Protein AF-A0A2N5V2E6-F1 (afdb_monomer)

Secondary structure (DSSP, 8-state):
-EEE--TTPPTT--TTTHHHHHHHHHHS-S---EE-----SS--SSHHHHHHHHHHHHHHHHHHH-TT--EEEEEETHHHHHHHHHHH-TTSPTT-EEEEEEES-TT-BTT-TTB-SS--S-B-TTGGG-----GGGGGGEEEE--TTBHHHHSSSBHHHHT---THHHHHHHHHHHHHHHHHHHHT-------------------------------------------------------------------------------

Mean predicted aligned error: 15.0 Å

Nearest PDB structures (foldseek):
  4k6g-assembly1_A  TM=6.356E-01  e=5.520E-03  Moesziomyces antarcticus
  6j1p-assembly1_A  TM=6.324E-01  e=3.368E-02  Moesziomyces antarcticus
  6isr-assembly1_A  TM=5.731E-01  e=2.624E-02  Moesziomyces antarcticus
  7v6d-assembly2_B  TM=4.860E-01  e=1.242E-02  Lasiodiplodia theobromae
  4k6k-assembly1_A  TM=4.185E-01  e=2.317E-02  Moesziomyces antarcticus

InterPro domains:
  IPR000675 Cutinase/acetylxylan esterase [PF01083] (1-180)
  IPR000675 Cutinase/acetylxylan esterase [SM01110] (1-180)
  IPR029058 Alpha/Beta hydrolase fold [G3DSA:3.40.50.1820] (1-184)
  IPR029058 Alpha/Beta hydrolase fold [SSF53474] (2-180)

Sequence (266 aa):
MVGARGTTEMQGTSMAYTPMAKKVLAAVPGGEIYDIKYSSSAEYVMTPKQGASSGLQYIKGQIAKCPKTVFVLMGYSKGAMVQTQILASKDLPPNKVVAAVLFGNPYYQGGLPQNKCAAKTGKGIAAAMMVRIPPQYVSIVFDCCLPMDMICQTMGQMMTHLTYGGKSASDAQAFVVSKLKAAISGGGGSSSGGPGGNKASVGTGDQSSAKTPGGLGGGGMGGMPGGGMGGKPSGGLGSMLGGMGGMPGGGMGSKLGGMGSKFGGM

Structure (mmCIF, N/CA/C/O backbone):
data_AF-A0A2N5V2E6-F1
#
_entry.id   AF-A0A2N5V2E6-F1
#
loop_
_atom_site.group_PDB
_atom_site.id
_atom_site.type_symbol
_atom_site.label_atom_id
_atom_site.label_alt_id
_atom_site.label_comp_id
_atom_site.label_asym_id
_atom_site.label_entity_id
_atom_site.label_seq_id
_atom_site.pdbx_PDB_ins_code
_atom_site.Cartn_x
_atom_site.Cartn_y
_atom_site.Cartn_z
_atom_site.occupancy
_atom_site.B_iso_or_equiv
_atom_site.auth_seq_id
_atom_site.auth_comp_id
_atom_site.auth_asym_id
_atom_site.auth_atom_id
_atom_site.pdbx_PDB_model_num
ATOM 1 N N . MET A 1 1 ? -4.016 6.464 8.027 1.00 98.25 1 MET A N 1
ATOM 2 C CA . MET A 1 1 ? -3.458 5.745 6.862 1.00 98.25 1 MET A CA 1
ATOM 3 C C . MET A 1 1 ? -1.950 5.711 7.005 1.00 98.25 1 MET A C 1
ATOM 5 O O . MET A 1 1 ? -1.365 6.742 7.304 1.00 98.25 1 MET A O 1
ATOM 9 N N . VAL A 1 2 ? -1.342 4.540 6.852 1.00 98.81 2 VAL A N 1
ATOM 10 C CA . VAL A 1 2 ? 0.078 4.291 7.117 1.00 98.81 2 VAL A CA 1
ATOM 11 C C . VAL A 1 2 ? 0.808 4.165 5.783 1.00 98.81 2 VAL A C 1
ATOM 13 O O . VAL A 1 2 ? 0.577 3.210 5.045 1.00 98.81 2 VAL A O 1
ATOM 16 N N . GLY A 1 3 ? 1.648 5.143 5.464 1.00 98.69 3 GLY A N 1
ATOM 17 C CA . GLY A 1 3 ? 2.441 5.226 4.243 1.00 98.69 3 GLY A CA 1
ATOM 18 C C . GLY A 1 3 ? 3.844 4.639 4.404 1.00 98.69 3 GLY A C 1
ATOM 19 O O . GLY A 1 3 ? 4.457 4.737 5.466 1.00 98.69 3 GLY A O 1
ATOM 20 N N . ALA A 1 4 ? 4.363 4.036 3.339 1.00 98.81 4 ALA A N 1
ATOM 21 C CA . ALA A 1 4 ? 5.763 3.660 3.198 1.00 98.81 4 ALA A CA 1
ATOM 22 C C . ALA A 1 4 ? 6.258 4.107 1.819 1.00 98.81 4 ALA A C 1
ATOM 24 O O . ALA A 1 4 ? 5.811 3.594 0.790 1.00 98.81 4 ALA A O 1
ATOM 25 N N . ARG A 1 5 ? 7.176 5.074 1.814 1.00 98.69 5 ARG A N 1
ATOM 26 C CA . ARG A 1 5 ? 7.735 5.696 0.604 1.00 98.69 5 ARG A CA 1
ATOM 27 C C . ARG A 1 5 ? 8.695 4.776 -0.151 1.00 98.69 5 ARG A C 1
ATOM 29 O O . ARG A 1 5 ? 9.189 3.809 0.426 1.00 98.69 5 ARG A O 1
ATOM 36 N N . GLY A 1 6 ? 8.989 5.090 -1.405 1.00 98.44 6 GLY A N 1
ATOM 37 C CA . GLY A 1 6 ? 9.958 4.389 -2.242 1.00 98.44 6 GLY A CA 1
ATOM 38 C C . GLY A 1 6 ? 11.418 4.718 -1.919 1.00 98.44 6 GLY A C 1
ATOM 39 O O . GLY A 1 6 ? 11.740 5.494 -1.015 1.00 98.44 6 GLY A O 1
ATOM 40 N N . THR A 1 7 ? 12.328 4.100 -2.672 1.00 98.31 7 THR A N 1
ATOM 41 C CA . THR A 1 7 ? 13.766 4.383 -2.591 1.00 98.31 7 THR A CA 1
ATOM 42 C C . THR A 1 7 ? 14.032 5.853 -2.924 1.00 98.31 7 THR A C 1
ATOM 44 O O . THR A 1 7 ? 13.407 6.407 -3.822 1.00 98.31 7 THR A O 1
ATOM 47 N N . THR A 1 8 ? 14.953 6.492 -2.205 1.00 97.25 8 THR A N 1
ATOM 48 C CA . THR A 1 8 ? 15.369 7.905 -2.341 1.00 97.25 8 THR A CA 1
ATOM 49 C C . THR A 1 8 ? 14.308 8.973 -2.057 1.00 97.25 8 THR A C 1
ATOM 51 O O . THR A 1 8 ? 14.652 10.147 -1.964 1.00 97.25 8 THR A O 1
ATOM 54 N N . GLU A 1 9 ? 13.045 8.605 -1.823 1.00 97.94 9 GLU A N 1
ATOM 55 C CA . GLU A 1 9 ? 12.026 9.584 -1.441 1.00 97.94 9 GLU A CA 1
ATOM 56 C C . GLU A 1 9 ? 12.328 10.203 -0.064 1.00 97.94 9 GLU A C 1
ATOM 58 O O . GLU A 1 9 ? 12.871 9.544 0.839 1.00 97.94 9 GLU A O 1
ATOM 63 N N . MET A 1 10 ? 11.944 11.472 0.100 1.00 97.00 10 MET A N 1
ATOM 64 C CA . MET A 1 10 ? 12.048 12.206 1.363 1.00 97.00 10 MET A CA 1
ATOM 65 C C . MET A 1 10 ? 11.079 11.651 2.412 1.00 97.00 10 MET A C 1
ATOM 67 O O . MET A 1 10 ? 9.972 11.220 2.096 1.00 97.00 10 MET A O 1
ATOM 71 N N . GLN A 1 11 ? 11.474 11.681 3.686 1.00 97.94 11 GLN A N 1
ATOM 72 C CA . GLN A 1 11 ? 10.588 11.287 4.783 1.00 97.94 11 GLN A CA 1
ATOM 73 C C . GLN A 1 11 ? 9.332 12.177 4.827 1.00 97.94 11 GLN A C 1
ATOM 75 O O . GLN A 1 11 ? 9.433 13.394 4.720 1.00 97.94 11 GLN A O 1
ATOM 80 N N . GLY A 1 12 ? 8.162 11.567 5.056 1.00 95.62 12 GLY A N 1
ATOM 81 C CA . GLY A 1 12 ? 6.894 12.287 5.253 1.00 95.62 12 GLY A CA 1
ATOM 82 C C . GLY A 1 12 ? 6.051 12.496 3.993 1.00 95.62 12 GLY A C 1
ATOM 83 O O . GLY A 1 12 ? 5.032 13.179 4.053 1.00 95.62 12 GLY A O 1
ATOM 84 N N . THR A 1 13 ? 6.472 11.960 2.845 1.00 96.00 13 THR A N 1
ATOM 85 C CA . THR A 1 13 ? 5.660 11.986 1.628 1.00 96.00 13 THR A CA 1
ATOM 86 C C . THR A 1 13 ? 6.066 10.881 0.653 1.00 96.00 13 THR A C 1
ATOM 88 O O . THR A 1 13 ? 7.175 10.353 0.719 1.00 96.00 13 THR A O 1
ATOM 91 N N . SER A 1 14 ? 5.173 10.566 -0.283 1.00 97.38 14 SER A N 1
ATOM 92 C CA . SER A 1 14 ? 5.476 9.811 -1.488 1.00 97.38 14 SER A CA 1
ATOM 93 C C . SER A 1 14 ? 4.711 10.375 -2.676 1.00 97.38 14 SER A C 1
ATOM 95 O O . SER A 1 14 ? 3.514 10.676 -2.582 1.00 97.38 14 SER A O 1
ATOM 97 N N . MET A 1 15 ? 5.382 10.461 -3.820 1.00 95.88 15 MET A N 1
ATOM 98 C CA . MET A 1 15 ? 4.786 10.899 -5.082 1.00 95.88 15 MET A CA 1
ATOM 99 C C . MET A 1 15 ? 3.600 10.022 -5.508 1.00 95.88 15 MET A C 1
ATOM 101 O O . MET A 1 15 ? 2.649 10.520 -6.108 1.00 95.88 15 MET A O 1
ATOM 105 N N . ALA A 1 16 ? 3.628 8.731 -5.169 1.00 96.50 16 ALA A N 1
ATOM 106 C CA . ALA A 1 16 ? 2.653 7.761 -5.653 1.00 96.50 16 ALA A CA 1
ATOM 107 C C . ALA A 1 16 ? 1.335 7.775 -4.864 1.00 96.50 16 ALA A C 1
ATOM 109 O O . ALA A 1 16 ? 0.267 7.619 -5.454 1.00 96.50 16 ALA A O 1
ATOM 110 N N . TYR A 1 17 ? 1.384 7.958 -3.538 1.00 97.38 17 TYR A N 1
ATOM 111 C CA . TYR A 1 17 ? 0.188 7.841 -2.696 1.00 97.38 17 TYR A CA 1
ATOM 112 C C . TYR A 1 17 ? -0.199 9.106 -1.933 1.00 97.38 17 TYR A C 1
ATOM 114 O O . TYR A 1 17 ? -1.377 9.229 -1.612 1.00 97.38 17 TYR A O 1
ATOM 122 N N . THR A 1 18 ? 0.696 10.060 -1.643 1.00 97.69 18 THR A N 1
ATOM 123 C CA . THR A 1 18 ? 0.329 11.228 -0.813 1.00 97.69 18 THR A CA 1
ATOM 124 C C . THR A 1 18 ? -0.824 12.045 -1.414 1.00 97.69 18 THR A C 1
ATOM 126 O O . THR A 1 18 ? -1.766 12.360 -0.680 1.00 97.69 18 THR A O 1
ATOM 129 N N . PRO A 1 19 ? -0.840 12.364 -2.726 1.00 97.81 19 PRO A N 1
ATOM 130 C CA . PRO A 1 19 ? -1.973 13.070 -3.326 1.00 97.81 19 PRO A CA 1
ATOM 131 C C . PRO A 1 19 ? -3.286 12.279 -3.240 1.00 97.81 19 PRO A C 1
ATOM 133 O O . PRO A 1 19 ? -4.333 12.853 -2.944 1.00 97.81 19 PRO A O 1
ATOM 136 N N . MET A 1 20 ? -3.231 10.961 -3.455 1.00 97.81 20 MET A N 1
ATOM 137 C CA . MET A 1 20 ? -4.388 10.066 -3.338 1.00 97.81 20 MET A CA 1
ATOM 138 C C . MET A 1 20 ? -4.907 10.018 -1.896 1.00 97.81 20 MET A C 1
ATOM 140 O O . MET A 1 20 ? -6.099 10.199 -1.662 1.00 97.81 20 MET A O 1
ATOM 144 N N . ALA A 1 21 ? -4.009 9.875 -0.923 1.00 98.19 21 ALA A N 1
ATOM 145 C CA . ALA A 1 21 ? -4.324 9.842 0.497 1.00 98.19 21 ALA A CA 1
ATOM 146 C C . ALA A 1 21 ? -5.040 11.126 0.948 1.00 98.19 21 ALA A C 1
ATOM 148 O O . ALA A 1 21 ? -6.062 11.065 1.627 1.00 98.19 21 ALA A O 1
ATOM 149 N N . LYS A 1 22 ? -4.581 12.303 0.507 1.00 98.06 22 LYS A N 1
ATOM 150 C CA . LYS A 1 22 ? -5.271 13.571 0.803 1.00 98.06 22 LYS A CA 1
ATOM 151 C C . LYS A 1 22 ? -6.713 13.584 0.281 1.00 98.06 22 LYS A C 1
ATOM 153 O O . LYS A 1 22 ? -7.610 14.025 0.992 1.00 98.06 22 LYS A O 1
ATOM 158 N N . LYS A 1 23 ? -6.958 13.045 -0.919 1.00 98.25 23 LYS A N 1
ATOM 159 C CA . LYS A 1 23 ? -8.318 12.908 -1.470 1.00 98.25 23 LYS A CA 1
ATOM 160 C C . LYS A 1 23 ? -9.167 11.904 -0.686 1.00 98.25 23 LYS A C 1
ATOM 162 O O . LYS A 1 23 ? -10.353 12.148 -0.486 1.00 98.25 23 LYS A O 1
ATOM 167 N N . VAL A 1 24 ? -8.575 10.810 -0.201 1.00 98.50 24 VAL A N 1
ATOM 168 C CA . VAL A 1 24 ? -9.264 9.867 0.696 1.00 98.50 24 VAL A CA 1
ATOM 169 C C . VAL A 1 24 ? -9.685 10.559 1.992 1.00 98.50 24 VAL A C 1
ATOM 171 O O . VAL A 1 24 ? -10.839 10.413 2.378 1.00 98.50 24 VAL A O 1
ATOM 174 N N . LEU A 1 25 ? -8.807 11.345 2.629 1.00 97.88 25 LEU A N 1
ATOM 175 C CA . LEU A 1 25 ? -9.149 12.088 3.853 1.00 97.88 25 LEU A CA 1
ATOM 176 C C . LEU A 1 25 ? -10.249 13.129 3.632 1.00 97.88 25 LEU A C 1
ATOM 178 O O . LEU A 1 25 ? -11.076 13.333 4.513 1.00 97.88 25 LEU A O 1
ATOM 182 N N . ALA A 1 26 ? -10.282 13.764 2.459 1.00 98.00 26 ALA A N 1
ATOM 183 C CA . ALA A 1 26 ? -11.370 14.671 2.104 1.00 98.00 26 ALA A CA 1
ATOM 184 C C . ALA A 1 26 ? -12.712 13.930 1.938 1.00 98.00 26 ALA A C 1
ATOM 186 O O . ALA A 1 26 ? -13.757 14.457 2.306 1.00 98.00 26 ALA A O 1
ATOM 187 N N . ALA A 1 27 ? -12.694 12.704 1.404 1.00 97.94 27 ALA A N 1
ATOM 188 C CA . ALA A 1 27 ? -13.895 11.894 1.184 1.00 97.94 27 ALA A CA 1
ATOM 189 C C . ALA A 1 27 ? -14.366 11.116 2.429 1.00 97.94 27 ALA A C 1
ATOM 191 O O . ALA A 1 27 ? -15.544 10.765 2.526 1.00 97.94 27 ALA A O 1
ATOM 192 N N . VAL A 1 28 ? -13.449 10.796 3.345 1.00 97.44 28 VAL A N 1
ATOM 193 C CA . VAL A 1 28 ? -13.694 10.088 4.607 1.00 97.44 28 VAL A CA 1
ATOM 194 C C . VAL A 1 28 ? -12.917 10.814 5.718 1.00 97.44 28 VAL A C 1
ATOM 196 O O . VAL A 1 28 ? -11.751 10.487 5.964 1.00 97.44 28 VAL A O 1
ATOM 199 N N . PRO A 1 29 ? -13.529 11.823 6.365 1.00 95.31 29 PRO A N 1
ATOM 200 C CA . PRO A 1 29 ? -12.867 12.617 7.396 1.00 95.31 29 PRO A CA 1
ATOM 201 C C . PRO A 1 29 ? -12.651 11.824 8.696 1.00 95.31 29 PRO A C 1
ATOM 203 O O . PRO A 1 29 ? -13.277 10.790 8.925 1.00 95.31 29 PRO A O 1
ATOM 206 N N . GLY A 1 30 ? -11.769 12.330 9.566 1.00 93.06 30 GLY A N 1
ATOM 207 C CA . GLY A 1 30 ? -11.473 11.735 10.881 1.00 93.06 30 GLY A CA 1
ATOM 208 C C . GLY A 1 30 ? -10.234 10.834 10.927 1.00 93.06 30 GLY A C 1
ATOM 209 O O . GLY A 1 30 ? -9.989 10.180 11.937 1.00 93.06 30 GLY A O 1
ATOM 210 N N . GLY A 1 31 ? -9.448 10.793 9.848 1.00 95.00 31 GLY A N 1
ATOM 211 C CA . GLY A 1 31 ? -8.169 10.087 9.793 1.00 95.00 31 GLY A CA 1
ATOM 212 C C . GLY A 1 31 ? -6.968 11.021 9.645 1.00 95.00 31 GLY A C 1
ATOM 213 O O . GLY A 1 31 ? -7.100 12.199 9.328 1.00 95.00 31 GLY A O 1
ATOM 214 N N . GLU A 1 32 ? -5.777 10.450 9.800 1.00 96.88 32 GLU A N 1
ATOM 215 C CA . GLU A 1 32 ? -4.491 11.111 9.553 1.00 96.88 32 GLU A CA 1
ATOM 216 C C . GLU A 1 32 ? -3.622 10.297 8.582 1.00 96.88 32 GLU A C 1
ATOM 218 O O . GLU A 1 32 ? -3.895 9.118 8.320 1.00 96.88 32 GLU A O 1
ATOM 223 N N . ILE A 1 33 ? -2.565 10.909 8.043 1.00 98.12 33 ILE A N 1
ATOM 224 C CA . ILE A 1 33 ? -1.504 10.209 7.306 1.00 98.12 33 ILE A CA 1
ATOM 225 C C . ILE A 1 33 ? -0.289 10.107 8.222 1.00 98.12 33 ILE A C 1
ATOM 227 O O . ILE A 1 33 ? 0.190 11.114 8.733 1.00 98.12 33 ILE A O 1
ATOM 231 N N . TYR A 1 34 ? 0.225 8.894 8.384 1.00 98.50 34 TYR A N 1
ATOM 232 C CA . TYR A 1 34 ? 1.491 8.631 9.052 1.00 98.50 34 TYR A CA 1
ATOM 233 C C . TYR A 1 34 ? 2.432 7.931 8.081 1.00 98.50 34 TYR A C 1
ATOM 235 O O . TYR A 1 34 ? 2.121 6.841 7.606 1.00 98.50 34 TYR A O 1
ATOM 243 N N . ASP A 1 35 ? 3.588 8.525 7.807 1.00 98.50 35 ASP A N 1
ATOM 244 C CA . ASP A 1 35 ? 4.635 7.883 7.017 1.00 98.50 35 ASP A CA 1
ATOM 245 C C . ASP A 1 35 ? 5.641 7.179 7.922 1.00 98.50 35 ASP A C 1
ATOM 247 O O . ASP A 1 35 ? 6.296 7.804 8.763 1.00 98.50 35 ASP A O 1
ATOM 251 N N . ILE A 1 36 ? 5.798 5.873 7.703 1.00 98.69 36 ILE A N 1
ATOM 252 C CA . ILE A 1 36 ? 6.745 5.024 8.421 1.00 98.69 36 ILE A CA 1
ATOM 253 C C . ILE A 1 36 ? 8.147 5.627 8.326 1.00 98.69 36 ILE A C 1
ATOM 255 O O . ILE A 1 36 ? 8.628 6.005 7.249 1.00 98.69 36 ILE A O 1
ATOM 259 N N . LYS A 1 37 ? 8.816 5.700 9.478 1.00 98.25 37 LYS A N 1
ATOM 260 C CA . LYS A 1 37 ? 10.204 6.145 9.579 1.00 98.25 37 LYS A CA 1
ATOM 261 C C . LYS A 1 37 ? 11.128 4.957 9.351 1.00 98.25 37 LYS A C 1
ATOM 263 O O . LYS A 1 37 ? 11.227 4.066 10.185 1.00 98.25 37 LYS A O 1
ATOM 268 N N . TYR A 1 38 ? 11.791 4.946 8.202 1.00 98.12 38 TYR A N 1
ATOM 269 C CA . TYR A 1 38 ? 12.773 3.927 7.840 1.00 98.12 38 TYR A CA 1
ATOM 270 C C . TYR A 1 38 ? 13.752 4.478 6.798 1.00 98.12 38 TYR A C 1
ATOM 272 O O . TYR A 1 38 ? 13.493 5.526 6.198 1.00 98.12 38 TYR A O 1
ATOM 280 N N . SER A 1 39 ? 14.881 3.802 6.577 1.00 97.88 39 SER A N 1
ATOM 281 C CA . SER A 1 39 ? 15.832 4.214 5.539 1.00 97.88 39 SER A CA 1
ATOM 282 C C . SER A 1 39 ? 15.233 4.022 4.143 1.00 97.88 39 SER A C 1
ATOM 284 O O . SER A 1 39 ? 14.804 2.923 3.801 1.00 97.88 39 SER A O 1
ATOM 286 N N . SER A 1 40 ? 15.269 5.056 3.296 1.00 96.06 40 SER A N 1
ATOM 287 C CA . SER A 1 40 ? 14.920 4.969 1.869 1.00 96.06 40 SER A CA 1
ATOM 288 C C . SER A 1 40 ? 16.132 4.668 0.967 1.00 96.06 40 SER A C 1
ATOM 290 O O . SER A 1 40 ? 16.011 4.779 -0.247 1.00 96.06 40 SER A O 1
ATOM 292 N N . SER A 1 41 ? 17.279 4.229 1.506 1.00 97.25 41 SER A N 1
ATOM 293 C CA . SER A 1 41 ? 18.466 3.846 0.710 1.00 97.25 41 SER A CA 1
ATOM 294 C C . SER A 1 41 ? 18.217 2.656 -0.233 1.00 97.25 41 SER A C 1
ATOM 296 O O . SER A 1 41 ? 17.259 1.906 -0.053 1.00 97.25 41 SER A O 1
ATOM 298 N N . ALA A 1 42 ? 19.084 2.440 -1.225 1.00 96.62 42 ALA A N 1
ATOM 299 C CA . ALA A 1 42 ? 19.004 1.304 -2.153 1.00 96.62 42 ALA A CA 1
ATOM 300 C C . ALA A 1 42 ? 19.488 -0.028 -1.529 1.00 96.62 42 ALA A C 1
ATOM 302 O O . ALA A 1 42 ? 20.299 -0.743 -2.104 1.00 96.62 42 ALA A O 1
ATOM 303 N N . GLU A 1 43 ? 18.990 -0.355 -0.338 1.00 96.81 43 GLU A N 1
ATOM 304 C CA . GLU A 1 43 ? 19.189 -1.634 0.347 1.00 96.81 43 GLU A CA 1
ATOM 305 C C . GLU A 1 43 ? 17.807 -2.266 0.557 1.00 96.81 43 GLU A C 1
ATOM 307 O O . GLU A 1 43 ? 16.900 -1.614 1.079 1.00 96.81 43 GLU A O 1
ATOM 312 N N . TYR A 1 44 ? 17.616 -3.506 0.105 1.00 95.81 44 TYR A N 1
ATOM 313 C CA . TYR A 1 44 ? 16.282 -4.097 -0.074 1.00 95.81 44 TYR A CA 1
ATOM 314 C C . TYR A 1 44 ? 16.023 -5.338 0.786 1.00 95.81 44 TYR A C 1
ATOM 316 O O . TYR A 1 44 ? 14.913 -5.870 0.770 1.00 95.81 44 TYR A O 1
ATOM 324 N N . VAL A 1 45 ? 17.002 -5.797 1.564 1.00 94.69 45 VAL A N 1
ATOM 325 C CA . VAL A 1 45 ? 16.859 -6.974 2.426 1.00 94.69 45 VAL A CA 1
ATOM 326 C C . VAL A 1 45 ? 16.514 -6.557 3.850 1.00 94.69 45 VAL A C 1
ATOM 328 O O . VAL A 1 45 ? 15.572 -7.097 4.434 1.00 94.69 45 VAL A O 1
ATOM 331 N N . MET A 1 46 ? 17.243 -5.595 4.413 1.00 97.44 46 MET A N 1
ATOM 332 C CA . MET A 1 46 ? 17.106 -5.194 5.814 1.00 97.44 46 MET A CA 1
ATOM 333 C C . MET A 1 46 ? 16.207 -3.974 5.988 1.00 97.44 46 MET A C 1
ATOM 335 O O . MET A 1 46 ? 15.337 -3.987 6.861 1.00 97.44 46 MET A O 1
ATOM 339 N N . THR A 1 47 ? 16.335 -2.940 5.154 1.00 97.94 47 THR A N 1
ATOM 340 C CA . THR A 1 47 ? 15.550 -1.711 5.344 1.00 97.94 47 THR A CA 1
ATOM 341 C C . THR A 1 47 ? 14.043 -1.924 5.174 1.00 97.94 47 THR A C 1
ATOM 343 O O . THR A 1 47 ? 13.297 -1.356 5.976 1.00 97.94 47 THR A O 1
ATOM 346 N N . PRO A 1 48 ? 13.533 -2.787 4.264 1.00 98.50 48 PRO A N 1
ATOM 347 C CA . PRO A 1 48 ? 12.101 -3.075 4.230 1.00 98.50 48 PRO A CA 1
ATOM 348 C C . PRO A 1 48 ? 11.598 -3.812 5.480 1.00 98.50 48 PRO A C 1
ATOM 350 O O . PRO A 1 48 ? 10.501 -3.521 5.953 1.00 98.50 48 PRO A O 1
ATOM 353 N N . LYS A 1 49 ? 12.407 -4.715 6.059 1.00 98.31 49 LYS A N 1
ATOM 354 C CA . LYS A 1 49 ? 12.085 -5.406 7.323 1.00 98.31 49 LYS A CA 1
ATOM 355 C C . LYS A 1 49 ? 12.027 -4.427 8.494 1.00 98.31 49 LYS A C 1
ATOM 357 O O . LYS A 1 49 ? 11.090 -4.463 9.288 1.00 98.31 49 LYS A O 1
ATOM 362 N N . GLN A 1 50 ? 12.999 -3.520 8.579 1.00 98.56 50 GLN A N 1
ATOM 363 C CA . GLN A 1 50 ? 13.027 -2.456 9.588 1.00 98.56 50 GLN A CA 1
ATOM 364 C C . GLN A 1 50 ? 11.820 -1.522 9.448 1.00 98.56 50 GLN A C 1
ATOM 366 O O . GLN A 1 50 ? 11.174 -1.202 10.444 1.00 98.56 50 GLN A O 1
ATOM 371 N N . GLY A 1 51 ? 11.468 -1.144 8.214 1.00 98.69 51 GLY A N 1
ATOM 372 C CA . GLY A 1 51 ? 10.255 -0.379 7.936 1.00 98.69 51 GLY A CA 1
ATOM 373 C C . GLY A 1 51 ? 8.994 -1.116 8.383 1.00 98.69 51 GLY A C 1
ATOM 374 O O . GLY A 1 51 ? 8.143 -0.522 9.040 1.00 98.69 51 GLY A O 1
ATOM 375 N N . ALA A 1 52 ? 8.892 -2.420 8.110 1.00 98.81 52 ALA A N 1
ATOM 376 C CA . ALA A 1 52 ? 7.746 -3.217 8.539 1.00 98.81 52 ALA A CA 1
ATOM 377 C C . ALA A 1 52 ? 7.644 -3.295 10.069 1.00 98.81 52 ALA A C 1
ATOM 379 O O . ALA A 1 52 ? 6.563 -3.100 10.623 1.00 98.81 52 ALA A O 1
ATOM 380 N N . SER A 1 53 ? 8.772 -3.489 10.756 1.00 98.75 53 SER A N 1
ATOM 381 C CA . SER A 1 53 ? 8.847 -3.470 12.221 1.00 98.75 53 SER A CA 1
ATOM 382 C C . SER A 1 53 ? 8.399 -2.121 12.802 1.00 98.75 53 SER A C 1
ATOM 384 O O . SER A 1 53 ? 7.520 -2.082 13.664 1.00 98.75 53 SER A O 1
ATOM 386 N N . SER A 1 54 ? 8.907 -1.002 12.272 1.00 98.62 54 SER A N 1
ATOM 387 C CA . SER A 1 54 ? 8.504 0.345 12.704 1.00 98.62 54 SER A CA 1
ATOM 388 C C . SER A 1 54 ? 7.013 0.614 12.456 1.00 98.62 54 SER A C 1
ATOM 390 O O . SER A 1 54 ? 6.315 1.131 13.330 1.00 98.62 54 SER A O 1
ATOM 392 N N . GLY A 1 55 ? 6.488 0.200 11.299 1.00 98.75 55 GLY A N 1
ATOM 393 C CA . GLY A 1 55 ? 5.063 0.304 10.985 1.00 98.75 55 GLY A CA 1
ATOM 394 C C . GLY A 1 55 ? 4.181 -0.511 11.932 1.00 98.75 55 GLY A C 1
ATOM 395 O O . GLY A 1 55 ? 3.172 -0.001 12.419 1.00 98.75 55 GLY A O 1
ATOM 396 N N . LEU A 1 56 ? 4.575 -1.747 12.254 1.00 98.75 56 LEU A N 1
ATOM 397 C CA . LEU A 1 56 ? 3.875 -2.593 13.226 1.00 98.75 56 LEU A CA 1
ATOM 398 C C . LEU A 1 56 ? 3.883 -1.979 14.628 1.00 98.75 56 LEU A C 1
ATOM 400 O O . LEU A 1 56 ? 2.849 -1.989 15.293 1.00 98.75 56 LEU A O 1
ATOM 404 N N . GLN A 1 57 ? 5.010 -1.410 15.066 1.00 98.69 57 GLN A N 1
ATOM 405 C CA . GLN A 1 57 ? 5.097 -0.697 16.344 1.00 98.69 57 GLN A CA 1
ATOM 406 C C . GLN A 1 57 ? 4.130 0.491 16.391 1.00 98.69 57 GLN A C 1
ATOM 408 O O . GLN A 1 57 ? 3.384 0.630 17.361 1.00 98.69 57 GLN A O 1
ATOM 413 N N . TYR A 1 58 ? 4.080 1.307 15.332 1.00 98.56 58 TYR A N 1
ATOM 414 C CA . TYR A 1 58 ? 3.120 2.408 15.242 1.00 98.56 58 TYR A CA 1
ATOM 415 C C . TYR A 1 58 ? 1.671 1.899 15.287 1.00 98.56 58 TYR A C 1
ATOM 417 O O . TYR A 1 58 ? 0.887 2.385 16.099 1.00 98.56 58 TYR A O 1
ATOM 425 N N . ILE A 1 59 ? 1.319 0.888 14.483 1.00 98.62 59 ILE A N 1
ATOM 426 C CA . ILE A 1 59 ? -0.035 0.307 14.449 1.00 98.62 59 ILE A CA 1
ATOM 427 C C . ILE A 1 59 ? -0.448 -0.205 15.834 1.00 98.62 59 ILE A C 1
ATOM 429 O O . ILE A 1 59 ? -1.512 0.166 16.331 1.00 98.62 59 ILE A O 1
ATOM 433 N N . LYS A 1 60 ? 0.400 -1.009 16.491 1.00 98.38 60 LYS A N 1
ATOM 434 C CA . LYS A 1 60 ? 0.149 -1.523 17.848 1.00 98.38 60 LYS A CA 1
ATOM 435 C C . LYS A 1 60 ? -0.033 -0.379 18.851 1.00 98.38 60 LYS A C 1
ATOM 437 O O . LYS A 1 60 ? -0.983 -0.397 19.631 1.00 98.38 60 LYS A O 1
ATOM 442 N N . GLY A 1 61 ? 0.822 0.643 18.788 1.00 98.31 61 GLY A N 1
ATOM 443 C CA . GLY A 1 61 ? 0.728 1.824 19.647 1.00 98.31 61 GLY A CA 1
ATOM 444 C C . GLY A 1 61 ? -0.562 2.625 19.445 1.00 98.31 61 GLY A C 1
ATOM 445 O O . GLY A 1 61 ? -1.152 3.092 20.417 1.00 98.31 61 GLY A O 1
ATOM 446 N N . GLN A 1 62 ? -1.038 2.753 18.205 1.00 98.06 62 GLN A N 1
ATOM 447 C CA . GLN A 1 62 ? -2.305 3.425 17.909 1.00 98.06 62 GLN A CA 1
ATOM 448 C C . GLN A 1 62 ? -3.516 2.615 18.376 1.00 98.06 62 GLN A C 1
ATOM 450 O O . GLN A 1 62 ? -4.458 3.188 18.913 1.00 98.06 62 GLN A O 1
ATOM 455 N N . ILE A 1 63 ? -3.484 1.288 18.239 1.00 97.69 63 ILE A N 1
ATOM 456 C CA . ILE A 1 63 ? -4.558 0.413 18.734 1.00 97.69 63 ILE A CA 1
ATOM 457 C C . ILE A 1 63 ? -4.669 0.484 20.258 1.00 97.69 63 ILE A C 1
ATOM 459 O O . ILE A 1 63 ? -5.780 0.512 20.776 1.00 97.69 63 ILE A O 1
ATOM 463 N N . ALA A 1 64 ? -3.542 0.547 20.972 1.00 97.81 64 ALA A N 1
ATOM 464 C CA . ALA A 1 64 ? -3.541 0.665 22.429 1.00 97.81 64 ALA A CA 1
ATOM 465 C C . ALA A 1 64 ? -4.220 1.959 22.917 1.00 97.81 64 ALA A C 1
ATOM 467 O O . ALA A 1 64 ? -4.883 1.952 23.948 1.00 97.81 64 ALA A O 1
ATOM 468 N N . LYS A 1 65 ? -4.083 3.057 22.164 1.00 97.38 65 LYS A N 1
ATOM 469 C CA . LYS A 1 65 ? -4.709 4.352 22.477 1.00 97.38 65 LYS A CA 1
ATOM 470 C C . LYS A 1 65 ? -6.161 4.423 22.010 1.00 97.38 65 LYS A C 1
ATOM 472 O O . LYS A 1 65 ? -7.021 4.925 22.723 1.00 97.38 65 LYS A O 1
ATOM 477 N N . CYS A 1 66 ? -6.424 3.907 20.814 1.00 96.06 66 CYS A N 1
ATOM 478 C CA . CYS A 1 66 ? -7.710 3.985 20.138 1.00 96.06 66 CYS A CA 1
ATOM 479 C C . CYS A 1 66 ? -8.091 2.596 19.597 1.00 96.06 66 CYS A C 1
ATOM 481 O O . CYS A 1 66 ? -7.881 2.306 18.414 1.00 96.06 66 CYS A O 1
ATOM 483 N N . PRO A 1 67 ? -8.697 1.719 20.422 1.00 95.75 67 PRO A N 1
ATOM 484 C CA . PRO A 1 67 ? -8.973 0.336 20.033 1.00 95.75 67 PRO A CA 1
ATOM 485 C C . PRO A 1 67 ? -9.891 0.190 18.817 1.00 95.75 67 PRO A C 1
ATOM 487 O O . PRO A 1 67 ? -9.844 -0.836 18.145 1.00 95.75 67 PRO A O 1
ATOM 490 N N . LYS A 1 68 ? -10.717 1.196 18.502 1.00 94.56 68 LYS A N 1
ATOM 491 C CA . LYS A 1 68 ? -11.611 1.191 17.330 1.00 94.56 68 LYS A CA 1
ATOM 492 C C . LYS A 1 68 ? -10.939 1.670 16.035 1.00 94.56 68 LYS A C 1
ATOM 494 O O . LYS A 1 68 ? -11.551 1.564 14.977 1.00 94.56 68 LYS A O 1
ATOM 499 N N . THR A 1 69 ? -9.703 2.172 16.091 1.00 95.94 69 THR A N 1
ATOM 500 C CA . THR A 1 69 ? -8.989 2.650 14.902 1.00 95.94 69 THR A CA 1
ATOM 501 C C . THR A 1 69 ? -8.759 1.517 13.906 1.00 95.94 69 THR A C 1
ATOM 503 O O . THR A 1 69 ? -8.321 0.421 14.266 1.00 95.94 69 THR A O 1
ATOM 506 N N . VAL A 1 70 ? -9.022 1.819 12.635 1.00 97.88 70 VAL A N 1
ATOM 507 C CA . VAL A 1 70 ? -8.688 0.980 11.482 1.00 97.88 70 VAL A CA 1
ATOM 508 C C . VAL A 1 70 ? -7.598 1.643 10.646 1.00 97.88 70 VAL A C 1
ATOM 510 O O . VAL A 1 70 ? -7.423 2.862 10.661 1.00 97.88 70 VAL A O 1
ATOM 513 N N . PHE A 1 71 ? -6.862 0.837 9.891 1.00 98.69 71 PHE A N 1
ATOM 514 C CA . PHE A 1 71 ? -5.711 1.276 9.119 1.00 98.69 71 PHE A CA 1
ATOM 515 C C . PHE A 1 71 ? -5.902 0.978 7.637 1.00 98.69 71 PHE A C 1
ATOM 517 O O . PHE A 1 71 ? -6.418 -0.065 7.236 1.00 98.69 71 PHE A O 1
ATOM 524 N N . VAL A 1 72 ? -5.413 1.906 6.824 1.00 98.88 72 VAL A N 1
ATOM 525 C CA . VAL A 1 72 ? -5.150 1.691 5.402 1.00 98.88 72 VAL A CA 1
ATOM 526 C C . VAL A 1 72 ? -3.645 1.711 5.234 1.00 98.88 72 VAL A C 1
ATOM 528 O O . VAL A 1 72 ? -3.011 2.660 5.699 1.00 98.88 72 VAL A O 1
ATOM 531 N N . LEU A 1 73 ? -3.089 0.691 4.593 1.00 98.94 73 LEU A N 1
ATOM 532 C CA . LEU A 1 73 ? -1.670 0.622 4.261 1.00 98.94 73 LEU A CA 1
ATOM 533 C C . LEU A 1 73 ? -1.445 1.172 2.852 1.00 98.94 73 LEU A C 1
ATOM 535 O O . LEU A 1 73 ? -2.200 0.863 1.935 1.00 98.94 73 LEU A O 1
ATOM 539 N N . MET A 1 74 ? -0.414 1.985 2.661 1.00 98.88 74 MET A N 1
ATOM 540 C CA . MET A 1 74 ? -0.058 2.545 1.357 1.00 98.88 74 MET A CA 1
ATOM 541 C C . MET A 1 74 ? 1.442 2.386 1.157 1.00 98.88 74 MET A C 1
ATOM 543 O O . MET A 1 74 ? 2.229 2.754 2.028 1.00 98.88 74 MET A O 1
ATOM 547 N N . GLY A 1 75 ? 1.849 1.799 0.041 1.00 98.81 75 GLY A N 1
ATOM 548 C CA . GLY A 1 75 ? 3.250 1.528 -0.240 1.00 98.81 75 GLY A CA 1
ATOM 549 C C . GLY A 1 75 ? 3.570 1.765 -1.701 1.00 98.81 75 GLY A C 1
ATOM 550 O O . GLY A 1 75 ? 2.781 1.418 -2.576 1.00 98.81 75 GLY A O 1
ATOM 551 N N . TYR A 1 76 ? 4.741 2.332 -1.960 1.00 98.81 76 TYR A N 1
ATOM 552 C CA . TYR A 1 76 ? 5.260 2.523 -3.308 1.00 98.81 76 TYR A CA 1
ATOM 553 C C . TYR A 1 76 ? 6.669 1.955 -3.431 1.00 98.81 76 TYR A C 1
ATOM 555 O O . TYR A 1 76 ? 7.510 2.212 -2.568 1.00 98.81 76 TYR A O 1
ATOM 563 N N . SER A 1 77 ? 6.935 1.191 -4.494 1.00 98.69 77 SER A N 1
ATOM 564 C CA . SER A 1 77 ? 8.246 0.608 -4.778 1.00 98.69 77 SER A CA 1
ATOM 565 C C . SER A 1 77 ? 8.759 -0.191 -3.570 1.00 98.69 77 SER A C 1
ATOM 567 O O . SER A 1 77 ? 8.069 -1.075 -3.058 1.00 98.69 77 SER A O 1
ATOM 569 N N . LYS A 1 78 ? 9.922 0.162 -3.017 1.00 98.75 78 LYS A N 1
ATOM 570 C CA . LYS A 1 78 ? 10.430 -0.399 -1.758 1.00 98.75 78 LYS A CA 1
ATOM 571 C C . LYS A 1 78 ? 9.424 -0.341 -0.599 1.00 98.75 78 LYS A C 1
ATOM 573 O O . LYS A 1 78 ? 9.325 -1.277 0.191 1.00 98.75 78 LYS A O 1
ATOM 578 N N . GLY A 1 79 ? 8.622 0.711 -0.512 1.00 98.81 79 GLY A N 1
ATOM 579 C CA . GLY A 1 79 ? 7.568 0.829 0.485 1.00 98.81 79 GLY A CA 1
ATOM 580 C C . GLY A 1 79 ? 6.413 -0.158 0.293 1.00 98.81 79 GLY A C 1
ATOM 581 O O . GLY A 1 79 ? 5.800 -0.582 1.268 1.00 98.81 79 GLY A O 1
ATOM 582 N N . ALA A 1 80 ? 6.146 -0.625 -0.929 1.00 98.88 80 ALA A N 1
ATOM 583 C CA . ALA A 1 80 ? 5.215 -1.735 -1.138 1.00 98.88 80 ALA A CA 1
ATOM 584 C C . ALA A 1 80 ? 5.761 -3.052 -0.549 1.00 98.88 80 ALA A C 1
ATOM 586 O O . ALA A 1 80 ? 4.988 -3.841 0.002 1.00 98.88 80 ALA A O 1
ATOM 587 N N . MET A 1 81 ? 7.089 -3.253 -0.544 1.00 98.88 81 MET A N 1
ATOM 588 C CA . MET A 1 81 ? 7.714 -4.372 0.179 1.00 98.88 81 MET A CA 1
ATOM 589 C C . MET A 1 81 ? 7.497 -4.257 1.690 1.00 98.88 81 MET A C 1
ATOM 591 O O . MET A 1 81 ? 7.222 -5.267 2.337 1.00 98.88 81 MET A O 1
ATOM 595 N N . VAL A 1 82 ? 7.614 -3.044 2.248 1.00 98.88 82 VAL A N 1
ATOM 596 C CA . VAL A 1 82 ? 7.347 -2.765 3.671 1.00 98.88 82 VAL A CA 1
ATOM 597 C C . VAL A 1 82 ? 5.916 -3.163 4.026 1.00 98.88 82 VAL A C 1
ATOM 599 O O . VAL A 1 82 ? 5.708 -3.957 4.940 1.00 98.88 82 VAL A O 1
ATOM 602 N N . GLN A 1 83 ? 4.926 -2.681 3.270 1.00 98.88 83 GLN A N 1
ATOM 603 C CA . GLN A 1 83 ? 3.518 -2.972 3.557 1.00 98.88 83 GLN A CA 1
ATOM 604 C C . GLN A 1 83 ? 3.169 -4.453 3.367 1.00 98.88 83 GLN A C 1
ATOM 606 O O . GLN A 1 83 ? 2.433 -5.018 4.173 1.00 98.88 83 GLN A O 1
ATOM 611 N N . THR A 1 84 ? 3.736 -5.112 2.351 1.00 98.81 84 THR A N 1
ATOM 612 C CA . THR A 1 84 ? 3.552 -6.561 2.155 1.00 98.81 84 THR A CA 1
ATOM 613 C C . THR A 1 84 ? 4.088 -7.349 3.355 1.00 98.81 84 THR A C 1
ATOM 615 O O . THR A 1 84 ? 3.448 -8.294 3.807 1.00 98.81 84 THR A O 1
ATOM 618 N N . GLN A 1 85 ? 5.226 -6.936 3.921 1.00 98.81 85 GLN A N 1
ATOM 619 C CA . GLN A 1 85 ? 5.794 -7.563 5.119 1.00 98.81 85 GLN A CA 1
ATOM 620 C C . GLN A 1 85 ? 4.991 -7.268 6.390 1.00 98.81 85 GLN A C 1
ATOM 622 O O . GLN A 1 85 ? 4.884 -8.148 7.239 1.00 98.81 85 GLN A O 1
ATOM 627 N N . ILE A 1 86 ? 4.378 -6.085 6.512 1.00 98.88 86 ILE A N 1
ATOM 628 C CA . ILE A 1 86 ? 3.426 -5.790 7.596 1.00 98.88 86 ILE A CA 1
ATOM 629 C C . ILE A 1 86 ? 2.239 -6.753 7.522 1.00 98.88 86 ILE A C 1
ATOM 631 O O . ILE A 1 86 ? 1.913 -7.381 8.525 1.00 98.88 86 ILE A O 1
ATOM 635 N N . LEU A 1 87 ? 1.636 -6.920 6.339 1.00 98.69 87 LEU A N 1
ATOM 636 C CA . LEU A 1 87 ? 0.524 -7.854 6.131 1.00 98.69 87 LEU A CA 1
ATOM 637 C C . LEU A 1 87 ? 0.922 -9.309 6.409 1.00 98.69 87 LEU A C 1
ATOM 639 O O . LEU A 1 87 ? 0.124 -10.061 6.952 1.00 98.69 87 LEU A O 1
ATOM 643 N N . ALA A 1 88 ? 2.140 -9.715 6.047 1.00 98.19 88 ALA A N 1
ATOM 644 C CA . AL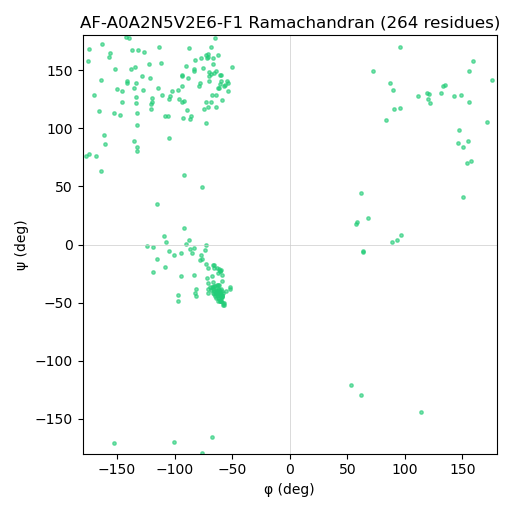A A 1 88 ? 2.639 -11.073 6.270 1.00 98.19 88 ALA A CA 1
ATOM 645 C C . ALA A 1 88 ? 3.060 -11.358 7.724 1.00 98.19 88 ALA A C 1
ATOM 647 O O . ALA A 1 88 ? 3.302 -12.514 8.076 1.00 98.19 88 ALA A O 1
ATOM 648 N N . SER A 1 89 ? 3.173 -10.331 8.567 1.00 98.12 89 SER A N 1
ATOM 649 C CA . SER A 1 89 ? 3.656 -10.492 9.933 1.00 98.12 89 SER A CA 1
ATOM 650 C C . SER A 1 89 ? 2.582 -11.041 10.868 1.00 98.12 89 SER A C 1
ATOM 652 O O . SER A 1 89 ? 1.456 -10.549 10.907 1.00 98.12 89 SER A O 1
ATOM 654 N N . LYS A 1 90 ? 2.968 -12.002 11.716 1.00 96.56 90 LYS A N 1
ATOM 655 C CA . LYS A 1 90 ? 2.129 -12.507 12.819 1.00 96.56 9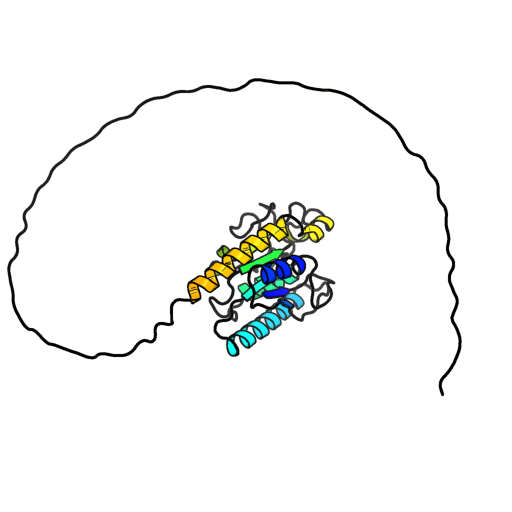0 LYS A CA 1
ATOM 656 C C . LYS A 1 90 ? 1.865 -11.450 13.896 1.00 96.56 90 LYS A C 1
ATOM 658 O O . LYS A 1 90 ? 0.943 -11.598 14.688 1.00 96.56 90 LYS A O 1
ATOM 663 N N . ASP A 1 91 ? 2.671 -10.390 13.917 1.00 96.94 91 ASP A N 1
ATOM 664 C CA . ASP A 1 91 ? 2.529 -9.271 14.842 1.00 96.94 91 ASP A CA 1
ATOM 665 C C . ASP A 1 91 ? 1.420 -8.293 14.461 1.00 96.94 91 ASP A C 1
ATOM 667 O O . ASP A 1 91 ? 1.080 -7.431 15.273 1.00 96.94 91 ASP A O 1
ATOM 671 N N . LEU A 1 92 ? 0.886 -8.367 13.238 1.00 98.06 92 LEU A N 1
ATOM 672 C CA . LEU A 1 92 ? -0.191 -7.487 12.812 1.00 98.06 92 LEU A CA 1
ATOM 673 C C . LEU A 1 92 ? -1.483 -7.877 13.543 1.00 98.06 92 LEU A C 1
ATOM 675 O O . LEU A 1 92 ? -1.973 -8.991 13.344 1.00 98.06 92 LEU A O 1
ATOM 679 N N . PRO A 1 93 ? -2.084 -6.985 14.354 1.00 95.81 93 PRO A N 1
ATOM 680 C CA . PRO A 1 93 ? -3.331 -7.318 15.025 1.00 95.81 93 PRO A CA 1
ATOM 681 C C . PRO A 1 93 ? -4.441 -7.613 14.000 1.00 95.81 93 PRO A C 1
ATOM 683 O O . PRO A 1 93 ? -4.594 -6.868 13.021 1.00 95.81 93 PRO A O 1
ATOM 686 N N . PRO A 1 94 ? -5.223 -8.689 14.196 1.00 93.19 94 PRO A N 1
ATOM 687 C CA . PRO A 1 94 ? -6.198 -9.140 13.211 1.00 93.19 94 PRO A CA 1
ATOM 688 C C . PRO A 1 94 ? -7.296 -8.095 12.997 1.00 93.19 94 PRO A C 1
ATOM 690 O O . PRO A 1 94 ? -7.662 -7.357 13.911 1.00 93.19 94 PRO A O 1
ATOM 693 N N . ASN A 1 95 ? -7.843 -8.045 11.781 1.00 93.81 95 ASN A N 1
ATOM 694 C CA . ASN A 1 95 ? -8.992 -7.204 11.412 1.00 93.81 95 ASN A CA 1
ATOM 695 C C . ASN A 1 95 ? -8.807 -5.687 11.629 1.00 93.81 95 ASN A C 1
ATOM 697 O O . ASN A 1 95 ? -9.786 -4.947 11.686 1.00 93.81 95 ASN A O 1
ATOM 701 N N . LYS A 1 96 ? -7.564 -5.199 11.748 1.00 96.19 96 LYS A N 1
ATOM 702 C CA . LYS A 1 96 ? -7.270 -3.760 11.885 1.00 96.19 96 LYS A CA 1
ATOM 703 C C . LYS A 1 96 ? -6.948 -3.070 10.570 1.00 96.19 96 LYS A C 1
ATOM 705 O O . LYS A 1 96 ? -7.182 -1.873 10.448 1.00 96.19 96 LYS A O 1
ATOM 710 N N . VAL A 1 97 ? -6.433 -3.798 9.585 1.00 98.50 97 VAL A N 1
ATOM 711 C CA . VAL A 1 97 ? -6.197 -3.264 8.239 1.00 98.50 97 VAL A CA 1
ATOM 712 C C . VAL A 1 97 ? -7.431 -3.528 7.388 1.00 98.50 97 VAL A C 1
ATOM 714 O O . VAL A 1 97 ? -7.846 -4.674 7.257 1.00 98.50 97 VAL A O 1
ATOM 717 N N . VAL A 1 98 ? -8.008 -2.473 6.815 1.00 98.56 98 VAL A N 1
ATOM 718 C CA . VAL A 1 98 ? -9.250 -2.551 6.018 1.00 98.56 98 VAL A CA 1
ATOM 719 C C . VAL A 1 98 ? -9.007 -2.355 4.525 1.00 98.56 98 VAL A C 1
ATOM 721 O O . VAL A 1 98 ? -9.827 -2.759 3.704 1.00 98.56 98 VAL A O 1
ATOM 724 N N . ALA A 1 99 ? -7.865 -1.768 4.168 1.00 98.81 99 ALA A N 1
ATOM 725 C CA . ALA A 1 99 ? -7.383 -1.658 2.800 1.00 98.81 99 ALA A CA 1
ATOM 726 C C . ALA A 1 99 ? -5.852 -1.593 2.765 1.00 98.81 99 ALA A C 1
ATOM 728 O O . ALA A 1 99 ? -5.217 -1.073 3.684 1.00 98.81 99 ALA A O 1
ATOM 729 N N . ALA A 1 100 ? -5.263 -2.069 1.675 1.00 98.88 100 ALA A N 1
ATOM 730 C CA . ALA A 1 100 ? -3.863 -1.861 1.345 1.00 98.88 100 ALA A CA 1
ATOM 731 C C . ALA A 1 100 ? -3.728 -1.480 -0.132 1.00 98.88 100 ALA A C 1
ATOM 733 O O . ALA A 1 100 ? -4.346 -2.109 -0.986 1.00 98.88 100 ALA A O 1
ATOM 734 N N . VAL A 1 101 ? -2.918 -0.470 -0.436 1.00 98.88 101 VAL A N 1
ATOM 735 C CA . VAL A 1 101 ? -2.590 -0.046 -1.801 1.00 98.88 101 VAL A CA 1
ATOM 736 C C . VAL A 1 101 ? -1.091 -0.184 -1.999 1.00 98.88 101 VAL A C 1
ATOM 738 O O . VAL A 1 101 ? -0.309 0.409 -1.256 1.00 98.88 101 VAL A O 1
ATOM 741 N N . LEU A 1 102 ? -0.698 -0.966 -2.998 1.00 98.88 102 LEU A N 1
ATOM 742 C CA . LEU A 1 102 ? 0.692 -1.243 -3.331 1.00 98.88 102 LEU A CA 1
ATOM 743 C C . LEU A 1 102 ? 0.937 -0.780 -4.766 1.00 98.88 102 LEU A C 1
ATOM 745 O O . LEU A 1 102 ? 0.323 -1.298 -5.690 1.00 98.88 102 LEU A O 1
ATOM 749 N N . PHE A 1 103 ? 1.812 0.199 -4.959 1.00 98.81 103 PHE A N 1
ATOM 750 C CA . PHE A 1 103 ? 2.220 0.678 -6.277 1.00 98.81 103 PHE A CA 1
ATOM 751 C C . PHE A 1 103 ? 3.626 0.170 -6.595 1.00 98.81 103 PHE A C 1
ATOM 753 O O . PHE A 1 103 ? 4.550 0.393 -5.811 1.00 98.81 103 PHE A O 1
ATOM 760 N N . GLY A 1 104 ? 3.801 -0.516 -7.724 1.00 98.50 104 GLY A N 1
ATOM 761 C CA . GLY A 1 104 ? 5.111 -0.985 -8.183 1.00 98.50 104 GLY A CA 1
ATOM 762 C C . GLY A 1 104 ? 5.771 -1.964 -7.224 1.00 98.50 104 GLY A C 1
ATOM 763 O O . GLY A 1 104 ? 6.949 -1.829 -6.918 1.00 98.50 104 GLY A O 1
ATOM 764 N N . ASN A 1 105 ? 5.005 -2.926 -6.709 1.00 98.62 105 ASN A N 1
ATOM 765 C CA . ASN A 1 105 ? 5.472 -3.870 -5.701 1.00 98.62 105 ASN A CA 1
ATOM 766 C C . ASN A 1 105 ? 6.610 -4.776 -6.228 1.00 98.62 105 ASN A C 1
ATOM 768 O O . ASN A 1 105 ? 6.367 -5.587 -7.121 1.00 98.62 105 ASN A O 1
ATOM 772 N N . PRO A 1 106 ? 7.828 -4.739 -5.654 1.00 98.62 106 PRO A N 1
ATOM 773 C CA . PRO A 1 106 ? 8.906 -5.661 -6.023 1.00 98.62 106 PRO A CA 1
ATOM 774 C C . PRO A 1 106 ? 8.576 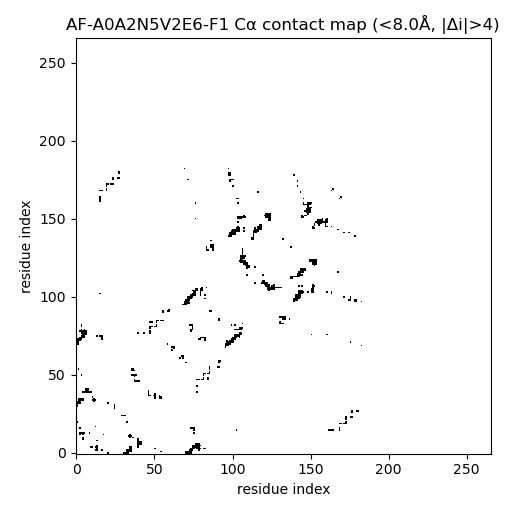-7.138 -5.755 1.00 98.62 106 PRO A C 1
ATOM 776 O O . PRO A 1 106 ? 9.177 -8.017 -6.367 1.00 98.62 106 PRO A O 1
ATOM 779 N N . TYR A 1 107 ? 7.615 -7.430 -4.869 1.00 98.56 107 TYR A N 1
ATOM 780 C CA . TYR A 1 107 ? 7.101 -8.785 -4.625 1.00 98.56 107 TYR A CA 1
ATOM 781 C C . TYR A 1 107 ? 5.954 -9.193 -5.563 1.00 98.56 107 TYR A C 1
ATOM 783 O O . TYR A 1 107 ? 5.389 -10.274 -5.393 1.00 98.56 107 TYR A O 1
ATOM 791 N N . TYR A 1 108 ? 5.589 -8.351 -6.535 1.00 98.44 108 TYR A N 1
ATOM 792 C CA . TYR A 1 108 ? 4.462 -8.592 -7.432 1.00 98.44 108 TYR A CA 1
ATOM 793 C C . TYR A 1 108 ? 4.564 -9.948 -8.143 1.00 98.44 108 TYR A C 1
ATOM 795 O O . TYR A 1 108 ? 5.631 -10.378 -8.592 1.00 98.44 108 TYR A O 1
ATOM 803 N N . GLN A 1 109 ? 3.418 -10.607 -8.270 1.00 97.38 109 GLN A N 1
ATOM 804 C CA . GLN A 1 109 ? 3.219 -11.797 -9.088 1.00 97.38 109 GLN A CA 1
ATOM 805 C C . GLN A 1 109 ? 1.932 -11.579 -9.878 1.00 97.38 109 GLN A C 1
ATOM 807 O O . GLN A 1 109 ? 0.885 -11.333 -9.276 1.00 97.38 109 GLN A O 1
ATOM 812 N N . GLY A 1 110 ? 2.033 -11.625 -11.207 1.00 96.44 110 GLY A N 1
ATOM 813 C CA . GLY A 1 110 ? 0.900 -11.414 -12.100 1.00 96.44 110 GLY A CA 1
ATOM 814 C C . GLY A 1 110 ? -0.110 -12.559 -12.054 1.00 96.44 110 GLY A C 1
ATOM 815 O O . GLY A 1 110 ? 0.251 -13.717 -11.849 1.00 96.44 110 GLY A O 1
ATOM 816 N N . GLY A 1 111 ? -1.379 -12.218 -12.267 1.00 95.62 111 GLY A N 1
ATOM 817 C CA . GLY A 1 111 ? -2.499 -13.160 -12.305 1.00 95.62 111 GLY A CA 1
ATOM 818 C C . GLY A 1 111 ? -3.147 -13.417 -10.944 1.00 95.62 111 GLY A C 1
ATOM 819 O O . GLY A 1 111 ? -4.090 -14.201 -10.859 1.00 95.62 111 GLY A O 1
ATOM 820 N N . LEU A 1 112 ? -2.687 -12.757 -9.878 1.00 97.00 112 LEU A N 1
ATOM 821 C CA . LEU A 1 112 ? -3.265 -12.912 -8.548 1.00 97.00 112 LEU A CA 1
ATOM 822 C C . LEU A 1 112 ? -4.510 -12.021 -8.354 1.00 97.00 112 LEU A C 1
ATOM 824 O O . LEU A 1 112 ? -4.573 -10.921 -8.909 1.00 97.00 112 LEU A O 1
ATOM 828 N N . PRO A 1 113 ? -5.500 -12.427 -7.529 1.00 97.38 113 PRO A N 1
ATOM 829 C CA . PRO A 1 113 ? -6.779 -11.711 -7.406 1.00 97.38 113 PRO A CA 1
ATOM 830 C C . PRO A 1 113 ? -6.672 -10.270 -6.881 1.00 97.38 113 PRO A C 1
ATOM 832 O O . PRO A 1 113 ? -7.545 -9.434 -7.149 1.00 97.38 113 PRO A O 1
ATOM 835 N N . GLN A 1 114 ? -5.612 -9.963 -6.130 1.00 97.75 114 GLN A N 1
ATOM 836 C CA . GLN A 1 114 ? -5.310 -8.612 -5.657 1.00 97.75 114 GLN A CA 1
ATOM 837 C C . GLN A 1 114 ? -4.697 -7.707 -6.735 1.00 97.75 114 GLN A C 1
ATOM 839 O O . GLN A 1 114 ? -4.549 -6.514 -6.492 1.00 97.75 114 GLN A O 1
ATOM 844 N N . ASN A 1 115 ? -4.318 -8.227 -7.909 1.00 97.88 115 ASN A N 1
ATOM 845 C CA . ASN A 1 115 ? -3.771 -7.403 -8.984 1.00 97.88 115 ASN A CA 1
ATOM 846 C C . ASN A 1 115 ? -4.893 -6.568 -9.619 1.00 97.88 115 ASN A C 1
ATOM 848 O O . ASN A 1 115 ? -5.718 -7.087 -10.374 1.00 97.88 115 ASN A O 1
ATOM 852 N N . LYS A 1 116 ? -4.946 -5.268 -9.310 1.00 96.75 116 LYS A N 1
ATOM 853 C CA . LYS A 1 116 ? -6.059 -4.388 -9.722 1.00 96.75 116 LYS A CA 1
ATOM 854 C C . LYS A 1 116 ? -5.733 -3.441 -10.879 1.00 96.75 116 LYS A C 1
ATOM 856 O O . LYS A 1 116 ? -6.634 -2.782 -11.384 1.00 96.75 116 LYS A O 1
ATOM 861 N N . CYS A 1 117 ? -4.482 -3.410 -11.333 1.00 95.19 117 CYS A N 1
ATOM 862 C CA . CYS A 1 117 ? -4.051 -2.584 -12.463 1.00 95.19 117 CYS A CA 1
ATOM 863 C C . CYS A 1 117 ? -3.922 -3.379 -13.774 1.00 95.19 117 CYS A C 1
ATOM 865 O O . CYS A 1 117 ? -4.399 -4.515 -13.902 1.00 95.19 117 CYS A O 1
ATOM 867 N N . ALA A 1 118 ? -3.342 -2.729 -14.785 1.00 92.00 118 ALA A N 1
ATOM 868 C CA . ALA A 1 118 ? -3.291 -3.232 -16.150 1.00 92.00 118 ALA A CA 1
ATOM 869 C C . ALA A 1 118 ? -2.324 -4.413 -16.340 1.00 92.00 118 ALA A C 1
ATOM 871 O O . ALA A 1 118 ? -2.604 -5.262 -17.183 1.00 92.00 118 ALA A O 1
ATOM 872 N N . ALA A 1 119 ? -1.245 -4.534 -15.553 1.00 93.81 119 ALA A N 1
ATOM 873 C CA . ALA A 1 119 ? -0.385 -5.715 -15.622 1.00 93.81 119 ALA A CA 1
ATOM 874 C C . ALA A 1 119 ? -1.156 -6.977 -15.191 1.00 93.81 119 ALA A C 1
ATOM 876 O O . ALA A 1 119 ? -1.795 -6.997 -14.134 1.00 93.81 119 ALA A O 1
ATOM 877 N N . LYS A 1 120 ? -1.100 -8.023 -16.027 1.00 90.38 120 LYS A N 1
ATOM 878 C CA . LYS A 1 120 ? -1.737 -9.334 -15.784 1.00 90.38 120 LYS A CA 1
ATOM 879 C C . LYS A 1 120 ? -0.740 -10.478 -15.623 1.00 90.38 120 LYS A C 1
ATOM 881 O O . LYS A 1 120 ? -1.121 -11.560 -15.200 1.00 90.38 120 LYS A O 1
ATOM 886 N N . THR A 1 121 ? 0.523 -10.244 -15.954 1.00 94.19 121 THR A N 1
ATOM 887 C CA . THR A 1 121 ? 1.600 -11.238 -15.957 1.00 94.19 121 THR A CA 1
ATOM 888 C C . THR A 1 121 ? 2.886 -10.614 -15.408 1.00 94.19 121 THR A C 1
ATOM 890 O O . THR A 1 121 ? 2.925 -9.423 -15.087 1.00 94.19 121 THR A O 1
ATOM 893 N N . GLY A 1 122 ? 3.944 -11.418 -15.301 1.00 95.06 122 GLY A N 1
ATOM 894 C CA . GLY A 1 122 ? 5.258 -10.978 -14.836 1.00 95.06 122 GLY A CA 1
ATOM 895 C C . GLY A 1 122 ? 5.493 -11.226 -13.347 1.00 95.06 122 GLY A C 1
ATOM 896 O O . GLY A 1 122 ? 4.594 -11.626 -12.600 1.00 95.06 122 GLY A O 1
ATOM 897 N N . LYS A 1 123 ? 6.743 -11.028 -12.934 1.00 97.62 123 LYS A N 1
ATOM 898 C CA . LYS A 1 123 ? 7.202 -11.160 -11.549 1.00 97.62 123 LYS A CA 1
ATOM 899 C C . LYS A 1 123 ? 8.062 -9.954 -11.208 1.00 97.62 123 LYS A C 1
ATOM 901 O O . LYS A 1 123 ? 8.879 -9.550 -12.031 1.00 97.62 123 LYS A O 1
ATOM 906 N N . GLY A 1 124 ? 7.903 -9.408 -10.012 1.00 98.06 124 GLY A N 1
ATOM 907 C CA . GLY A 1 124 ? 8.751 -8.322 -9.544 1.00 98.06 124 GLY A CA 1
A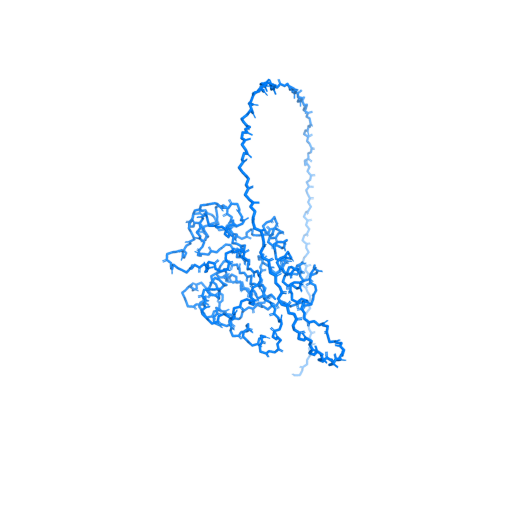TOM 908 C C . GLY A 1 124 ? 10.167 -8.794 -9.236 1.00 98.06 124 GLY A C 1
ATOM 909 O O . GLY A 1 124 ? 10.409 -9.984 -9.012 1.00 98.06 124 GLY A O 1
ATOM 910 N N . ILE A 1 125 ? 11.097 -7.842 -9.187 1.00 98.00 125 ILE A N 1
ATOM 911 C CA . ILE A 1 125 ? 12.533 -8.099 -8.993 1.00 98.00 125 ILE A CA 1
ATOM 912 C C . ILE A 1 125 ? 12.852 -8.830 -7.681 1.00 98.00 125 ILE A C 1
ATOM 914 O O . ILE A 1 125 ? 13.891 -9.469 -7.563 1.00 98.00 125 ILE A O 1
ATOM 918 N N . ALA A 1 126 ? 11.953 -8.763 -6.695 1.00 97.81 126 ALA A N 1
ATOM 919 C CA . ALA A 1 126 ? 12.094 -9.410 -5.396 1.00 97.81 126 ALA A CA 1
ATOM 920 C C . ALA A 1 126 ? 11.137 -10.602 -5.213 1.00 97.81 126 ALA A C 1
ATOM 922 O O . ALA A 1 126 ? 11.073 -11.178 -4.127 1.00 97.81 126 ALA A O 1
ATOM 923 N N . ALA A 1 127 ? 10.402 -11.027 -6.248 1.00 96.44 127 ALA A N 1
ATOM 924 C CA . ALA A 1 127 ? 9.431 -12.120 -6.147 1.00 96.44 127 ALA A CA 1
ATOM 925 C C . ALA A 1 127 ? 10.057 -13.454 -5.689 1.00 96.44 127 ALA A C 1
ATOM 927 O O . ALA A 1 127 ? 9.373 -14.276 -5.073 1.00 96.44 127 ALA A O 1
ATOM 928 N N . ALA A 1 128 ? 11.356 -13.659 -5.942 1.00 95.75 128 ALA A N 1
ATOM 929 C CA . ALA A 1 128 ? 12.114 -14.828 -5.490 1.00 95.75 128 ALA A CA 1
ATOM 930 C C . ALA A 1 128 ? 12.280 -14.905 -3.959 1.00 95.75 128 ALA A C 1
ATOM 932 O O . ALA A 1 128 ? 12.520 -15.985 -3.431 1.00 95.75 128 ALA A O 1
ATOM 933 N N . MET A 1 129 ? 12.081 -13.801 -3.229 1.00 95.75 129 MET A N 1
ATOM 934 C CA . MET A 1 129 ? 12.126 -13.779 -1.759 1.00 95.75 129 MET A CA 1
ATOM 935 C C . MET A 1 129 ? 10.895 -14.431 -1.105 1.00 95.75 129 MET A C 1
ATOM 937 O O . MET A 1 129 ? 10.836 -14.534 0.115 1.00 95.75 129 MET A O 1
ATOM 941 N N . MET A 1 130 ? 9.898 -14.846 -1.898 1.00 92.94 130 MET A N 1
ATOM 942 C CA . MET A 1 130 ? 8.695 -15.573 -1.463 1.00 92.94 130 MET A CA 1
ATOM 943 C C . MET A 1 130 ? 7.837 -14.878 -0.389 1.00 92.94 130 MET A C 1
ATOM 945 O O . MET A 1 130 ? 6.969 -15.513 0.211 1.00 92.94 130 MET A O 1
ATOM 949 N N . VAL A 1 131 ? 8.003 -13.569 -0.185 1.00 96.25 131 VAL A N 1
ATOM 950 C CA . VAL A 1 131 ? 7.096 -12.773 0.649 1.00 96.25 131 VAL A CA 1
ATOM 951 C C . VAL A 1 131 ? 5.797 -12.556 -0.125 1.00 96.25 131 VAL A C 1
ATOM 953 O O . VAL A 1 131 ? 5.795 -11.937 -1.187 1.00 96.25 131 VAL A O 1
ATOM 956 N N . ARG A 1 132 ? 4.685 -13.081 0.395 1.00 95.06 132 ARG A N 1
ATOM 957 C CA . ARG A 1 132 ? 3.363 -13.009 -0.243 1.00 95.06 132 ARG A CA 1
ATOM 958 C C . ARG A 1 132 ? 2.345 -12.345 0.668 1.00 95.06 132 ARG A C 1
ATOM 960 O O . ARG A 1 132 ? 2.471 -12.388 1.888 1.00 95.06 132 ARG A O 1
ATOM 967 N N . ILE A 1 133 ? 1.309 -11.784 0.054 1.00 97.69 133 ILE A N 1
ATOM 968 C CA . ILE A 1 133 ? 0.116 -11.320 0.762 1.00 97.69 133 ILE A CA 1
ATOM 969 C C . ILE A 1 133 ? -0.626 -12.552 1.296 1.00 97.69 133 ILE A C 1
ATOM 971 O O . ILE A 1 133 ? -0.992 -13.418 0.496 1.00 97.69 133 ILE A O 1
ATOM 975 N N . PRO A 1 134 ? -0.860 -12.652 2.614 1.00 97.25 134 PRO A N 1
ATOM 976 C CA . PRO A 1 134 ? -1.632 -13.754 3.172 1.00 97.25 134 PRO A CA 1
ATOM 977 C C . PRO A 1 134 ? -3.071 -13.804 2.626 1.00 97.25 134 PRO A C 1
ATOM 979 O O . PRO A 1 134 ? -3.663 -12.742 2.396 1.00 97.25 134 PRO A O 1
ATOM 982 N N . PRO A 1 135 ? -3.670 -15.001 2.455 1.00 97.25 135 PRO A N 1
ATOM 983 C CA . PRO A 1 135 ? -4.993 -15.165 1.841 1.00 97.25 135 PRO A CA 1
ATOM 984 C C . PRO A 1 135 ? -6.094 -14.285 2.446 1.00 97.25 135 PRO A C 1
ATOM 986 O O . PRO A 1 135 ? -6.905 -13.724 1.711 1.00 97.25 135 PRO A O 1
ATOM 989 N N . GLN A 1 136 ? -6.084 -14.087 3.767 1.00 96.56 136 GLN A N 1
ATOM 990 C CA . GLN A 1 136 ? -7.072 -13.271 4.475 1.00 96.56 136 GLN A CA 1
ATOM 991 C C . GLN A 1 136 ? -7.060 -11.787 4.073 1.00 96.56 136 GLN A C 1
ATOM 993 O O . GLN A 1 136 ? -8.050 -11.091 4.279 1.00 96.56 136 GLN A O 1
ATOM 998 N N . TYR A 1 137 ? -5.965 -11.294 3.486 1.00 98.12 137 TYR A N 1
ATOM 999 C CA . TYR A 1 137 ? -5.830 -9.894 3.080 1.00 98.12 137 TYR A CA 1
ATOM 1000 C C . TYR A 1 137 ? -6.054 -9.663 1.582 1.00 98.12 137 TYR A C 1
ATOM 1002 O O . TYR A 1 137 ? -6.173 -8.516 1.154 1.00 98.12 137 TYR A O 1
ATOM 1010 N N . VAL A 1 138 ? -6.164 -10.717 0.768 1.00 98.00 138 VAL A N 1
ATOM 1011 C CA . VAL A 1 138 ? -6.279 -10.605 -0.699 1.00 98.00 138 VAL A CA 1
ATOM 1012 C C . VAL A 1 138 ? -7.454 -9.715 -1.123 1.00 98.00 138 VAL A C 1
ATOM 1014 O O . VAL A 1 138 ? -7.320 -8.902 -2.035 1.00 98.00 138 VAL A O 1
ATOM 1017 N N . SER A 1 139 ? -8.597 -9.807 -0.437 1.00 98.00 139 SER A N 1
ATOM 1018 C CA . SER A 1 139 ? -9.804 -9.036 -0.771 1.00 98.00 139 SER A CA 1
ATOM 1019 C C . SER A 1 139 ? -9.715 -7.546 -0.414 1.00 98.00 139 SER A C 1
ATOM 1021 O O . SER A 1 139 ? -10.526 -6.749 -0.903 1.00 98.00 139 SER A O 1
ATOM 1023 N N . ILE A 1 140 ? -8.757 -7.162 0.434 1.00 98.44 140 ILE A N 1
ATOM 1024 C CA . ILE A 1 140 ? -8.527 -5.781 0.871 1.00 98.44 140 ILE A CA 1
ATOM 1025 C C . ILE A 1 140 ? -7.272 -5.164 0.246 1.00 98.44 140 ILE A C 1
ATOM 1027 O O . ILE A 1 140 ? -6.968 -4.010 0.537 1.00 98.44 140 ILE A O 1
ATOM 1031 N N . VAL A 1 141 ? -6.561 -5.884 -0.626 1.00 98.81 141 VAL A N 1
ATOM 1032 C CA . VAL A 1 141 ? -5.360 -5.366 -1.288 1.00 98.81 141 VAL A CA 1
ATOM 1033 C C . VAL A 1 141 ? -5.653 -4.949 -2.730 1.00 98.81 141 VAL A C 1
ATOM 1035 O O . VAL A 1 141 ? -6.234 -5.690 -3.525 1.00 98.81 141 VAL A O 1
ATOM 1038 N N . PHE A 1 142 ? -5.193 -3.748 -3.058 1.00 98.75 142 PHE A N 1
ATOM 1039 C CA . PHE A 1 142 ? -5.045 -3.206 -4.397 1.00 98.75 142 PHE A CA 1
ATOM 1040 C C . PHE A 1 142 ? -3.553 -3.234 -4.751 1.00 98.75 142 PHE A C 1
ATOM 1042 O O . PHE A 1 142 ? -2.814 -2.307 -4.418 1.00 98.75 142 PHE A O 1
ATOM 1049 N N . ASP A 1 143 ? -3.092 -4.321 -5.372 1.00 98.69 143 ASP A N 1
ATOM 1050 C CA . ASP A 1 143 ? -1.714 -4.449 -5.857 1.00 98.69 143 ASP A CA 1
ATOM 1051 C C . ASP A 1 143 ? -1.651 -3.987 -7.316 1.00 98.69 143 ASP A C 1
ATOM 1053 O O . ASP A 1 143 ? -2.215 -4.604 -8.227 1.00 98.69 143 ASP A O 1
ATOM 1057 N N . CYS A 1 144 ? -1.030 -2.837 -7.527 1.00 98.50 144 CYS A N 1
ATOM 1058 C CA . CYS A 1 144 ? -0.967 -2.149 -8.795 1.00 98.50 144 CYS A CA 1
ATOM 1059 C C . CYS A 1 144 ? 0.438 -2.233 -9.376 1.00 98.50 144 CYS A C 1
ATOM 1061 O O . CYS A 1 144 ? 1.367 -1.573 -8.911 1.00 98.50 144 CYS A O 1
ATOM 1063 N N . CYS A 1 145 ? 0.553 -2.995 -10.455 1.00 98.44 145 CYS A N 1
ATOM 1064 C CA . CYS A 1 145 ? 1.702 -2.975 -11.341 1.00 98.44 145 CYS A CA 1
ATOM 1065 C C . CYS A 1 145 ? 1.252 -2.454 -12.710 1.00 98.44 145 CYS A C 1
ATOM 1067 O O . CYS A 1 145 ? 0.186 -2.840 -13.216 1.00 98.44 145 CYS A O 1
ATOM 1069 N N . LEU A 1 146 ? 2.030 -1.539 -13.284 1.00 97.81 146 LEU A N 1
ATOM 1070 C CA . LEU A 1 146 ? 1.818 -1.047 -14.642 1.00 97.81 146 LEU A CA 1
ATOM 1071 C C . LEU A 1 146 ? 2.561 -1.946 -15.646 1.00 97.81 146 LEU A C 1
ATOM 1073 O O . LEU A 1 146 ? 3.654 -2.418 -15.336 1.00 97.81 146 LEU A O 1
ATOM 1077 N N . PRO A 1 147 ? 1.999 -2.201 -16.842 1.00 96.88 147 PRO A N 1
ATOM 1078 C CA . PRO A 1 147 ? 2.721 -2.889 -17.906 1.00 96.88 147 PRO A CA 1
ATOM 1079 C C . PRO A 1 147 ? 4.024 -2.160 -18.240 1.00 96.88 147 PRO A C 1
ATOM 1081 O O . PRO A 1 147 ? 4.012 -0.941 -18.375 1.00 96.88 147 PRO A O 1
ATOM 1084 N N . MET A 1 148 ? 5.115 -2.903 -18.426 1.00 96.12 148 MET A N 1
ATOM 1085 C CA . MET A 1 148 ? 6.467 -2.383 -18.666 1.00 96.12 148 MET A CA 1
ATOM 1086 C C . MET A 1 148 ? 7.091 -1.661 -17.466 1.00 96.12 148 MET A C 1
ATOM 1088 O O . MET A 1 148 ? 7.997 -0.849 -17.649 1.00 96.12 148 MET A O 1
ATOM 1092 N N . ASP A 1 149 ? 6.645 -1.940 -16.244 1.00 98.25 149 ASP A N 1
ATOM 1093 C CA . ASP A 1 149 ? 7.365 -1.542 -15.037 1.00 98.25 149 ASP A CA 1
ATOM 1094 C C . ASP A 1 149 ? 8.424 -2.596 -14.688 1.00 98.25 149 ASP A C 1
ATOM 1096 O O . ASP A 1 149 ? 8.115 -3.704 -14.241 1.00 98.25 149 ASP A O 1
ATOM 1100 N N . MET A 1 150 ? 9.695 -2.219 -14.842 1.00 97.56 150 MET A N 1
ATOM 1101 C CA . MET A 1 150 ? 10.815 -3.133 -14.619 1.00 97.56 150 MET A CA 1
ATOM 1102 C C . MET A 1 150 ? 10.982 -3.597 -13.170 1.00 97.56 150 MET A C 1
ATOM 1104 O O . MET A 1 150 ? 11.594 -4.634 -12.938 1.00 97.56 150 MET A O 1
ATOM 1108 N N . ILE A 1 151 ? 10.432 -2.880 -12.191 1.00 98.31 151 ILE A N 1
ATOM 1109 C CA . ILE A 1 151 ? 10.530 -3.230 -10.773 1.00 98.31 151 ILE A CA 1
ATOM 1110 C C . ILE A 1 151 ? 9.497 -4.295 -10.407 1.00 98.31 151 ILE A C 1
ATOM 1112 O O . ILE A 1 151 ? 9.838 -5.268 -9.734 1.00 98.31 151 ILE A O 1
ATOM 1116 N N . CYS A 1 152 ? 8.252 -4.162 -10.868 1.00 98.06 152 CYS A N 1
ATOM 1117 C CA . CYS A 1 152 ? 7.204 -5.147 -10.580 1.00 98.06 152 CYS A CA 1
ATOM 1118 C C . CYS A 1 152 ? 7.032 -6.225 -11.665 1.00 98.06 152 CYS A C 1
ATOM 1120 O O . CYS A 1 152 ? 6.336 -7.207 -11.417 1.00 98.06 152 CYS A O 1
ATOM 1122 N N . GLN A 1 153 ? 7.710 -6.126 -12.817 1.00 97.44 153 GLN A N 1
ATOM 1123 C CA 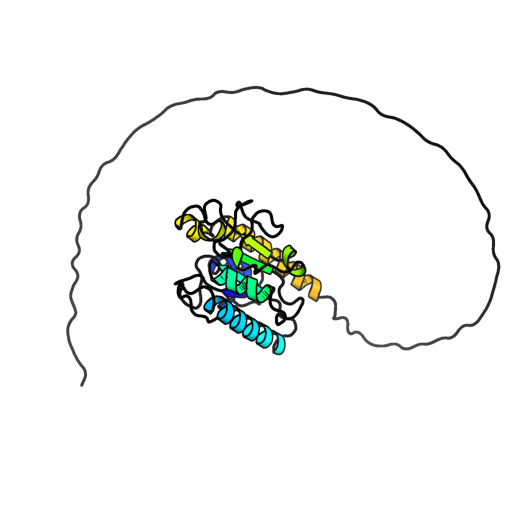. GLN A 1 153 ? 7.694 -7.166 -13.861 1.00 97.44 153 GLN A CA 1
ATOM 1124 C C . GLN A 1 153 ? 9.075 -7.711 -14.264 1.00 97.44 153 GLN A C 1
ATOM 1126 O O . GLN A 1 153 ? 9.125 -8.606 -15.105 1.00 97.44 153 GLN A O 1
ATOM 1131 N N . THR A 1 154 ? 10.187 -7.221 -13.695 1.00 95.69 154 THR A N 1
ATOM 1132 C CA . THR A 1 154 ? 11.580 -7.578 -14.078 1.00 95.69 154 THR A CA 1
ATOM 1133 C C . THR A 1 154 ? 11.963 -7.174 -15.516 1.00 95.69 154 THR A C 1
ATOM 1135 O O . THR A 1 154 ? 13.123 -7.258 -15.907 1.00 95.69 154 THR A O 1
ATOM 1138 N N . MET A 1 155 ? 11.012 -6.671 -16.305 1.00 93.94 155 MET A N 1
ATOM 1139 C CA . MET A 1 155 ? 11.193 -6.184 -17.670 1.00 93.94 155 MET A CA 1
ATOM 1140 C C . MET A 1 155 ? 10.486 -4.842 -17.863 1.00 93.94 155 MET A C 1
ATOM 1142 O O . MET A 1 155 ? 9.477 -4.566 -17.216 1.00 93.94 155 MET A O 1
ATOM 1146 N N . GLY A 1 156 ? 10.984 -4.027 -18.788 1.00 95.56 156 GLY A N 1
ATOM 1147 C CA . GLY A 1 156 ? 10.390 -2.738 -19.127 1.00 95.56 156 GLY A CA 1
ATOM 1148 C C . GLY A 1 156 ? 11.289 -1.563 -18.765 1.00 95.56 156 GLY A C 1
ATOM 1149 O O . GLY A 1 156 ? 12.503 -1.643 -18.923 1.00 95.56 156 GLY A O 1
ATOM 1150 N N . GLN A 1 157 ? 10.691 -0.457 -18.328 1.00 96.56 157 GLN A N 1
ATOM 1151 C CA . GLN A 1 157 ? 11.359 0.834 -18.181 1.00 96.56 157 GLN A CA 1
ATOM 1152 C C . GLN A 1 157 ? 11.150 1.424 -16.787 1.00 96.56 157 GLN A C 1
ATOM 1154 O O . GLN A 1 157 ? 10.069 1.327 -16.202 1.00 96.56 157 GLN A O 1
ATOM 1159 N N . MET A 1 158 ? 12.175 2.119 -16.289 1.00 96.75 158 MET A N 1
ATOM 1160 C CA . MET A 1 158 ? 12.095 2.854 -15.026 1.00 96.75 158 MET A CA 1
ATOM 1161 C C . MET A 1 158 ? 11.039 3.966 -15.076 1.00 96.75 158 MET A C 1
ATOM 1163 O O . MET A 1 158 ? 10.352 4.193 -14.090 1.00 96.75 158 MET A O 1
ATOM 1167 N N . MET A 1 159 ? 10.847 4.627 -16.222 1.00 96.88 159 MET A N 1
ATOM 1168 C CA . MET A 1 159 ? 9.851 5.701 -16.336 1.00 96.88 159 MET A CA 1
ATOM 1169 C C . MET A 1 159 ? 8.432 5.221 -16.027 1.00 96.88 159 MET A C 1
ATOM 1171 O O . MET A 1 159 ? 7.701 5.914 -15.325 1.00 96.88 159 MET A O 1
ATOM 1175 N N . THR A 1 160 ? 8.063 4.009 -16.448 1.00 97.38 160 THR A N 1
ATOM 1176 C CA . THR A 1 160 ? 6.775 3.406 -16.084 1.00 97.38 160 THR A CA 1
ATOM 1177 C C . THR A 1 160 ? 6.622 3.302 -14.565 1.00 97.38 160 THR A C 1
ATOM 1179 O O . THR A 1 160 ? 5.572 3.653 -14.025 1.00 97.38 160 THR A O 1
ATOM 1182 N N . HIS A 1 161 ? 7.687 2.908 -13.861 1.00 97.94 161 HIS A N 1
ATOM 1183 C CA . HIS A 1 161 ? 7.693 2.786 -12.403 1.00 97.94 161 HIS A CA 1
ATOM 1184 C C . HIS A 1 161 ? 7.411 4.109 -11.677 1.00 97.94 161 HIS A C 1
ATOM 1186 O O . HIS A 1 161 ? 6.913 4.105 -10.558 1.00 97.94 161 HIS A O 1
ATOM 1192 N N . LEU A 1 162 ? 7.653 5.253 -12.321 1.00 97.06 162 LEU A N 1
ATOM 1193 C CA . LEU A 1 162 ? 7.430 6.580 -11.741 1.00 97.06 162 LEU A CA 1
ATOM 1194 C C . LEU A 1 162 ? 6.015 7.137 -12.003 1.00 97.06 162 LEU A C 1
ATOM 1196 O O . LEU A 1 162 ? 5.704 8.246 -11.571 1.00 97.06 162 LEU A O 1
ATOM 1200 N N . THR A 1 163 ? 5.140 6.401 -12.703 1.00 95.75 163 THR A N 1
ATOM 1201 C CA . THR A 1 163 ? 3.888 6.943 -13.284 1.00 95.75 163 THR A CA 1
ATOM 1202 C C . THR A 1 163 ? 2.595 6.370 -12.692 1.00 95.75 163 THR A C 1
ATOM 1204 O O . THR A 1 163 ? 1.572 6.264 -13.360 1.00 95.75 163 THR A O 1
ATOM 1207 N N . TYR A 1 164 ? 2.587 6.065 -11.394 1.00 96.69 164 TYR A N 1
ATOM 1208 C CA . TYR A 1 164 ? 1.410 5.524 -10.691 1.00 96.69 164 TYR A CA 1
ATOM 1209 C C . TYR A 1 164 ? 0.261 6.517 -10.435 1.00 96.69 164 TYR A C 1
ATOM 1211 O O . TYR A 1 164 ? -0.772 6.142 -9.876 1.00 96.69 164 TYR A O 1
ATOM 1219 N N . GLY A 1 165 ? 0.420 7.774 -10.854 1.00 92.31 165 GLY A N 1
ATOM 1220 C CA . GLY A 1 165 ? -0.632 8.786 -10.811 1.00 92.31 165 GLY A CA 1
ATOM 1221 C C . GLY A 1 165 ? -1.802 8.510 -11.770 1.00 92.31 165 GLY A C 1
ATOM 1222 O O . GLY A 1 165 ? -1.977 7.418 -12.311 1.00 92.31 165 GLY A O 1
ATOM 1223 N N . GLY A 1 166 ? -2.638 9.527 -11.988 1.00 92.94 166 GLY A N 1
ATOM 1224 C CA . GLY A 1 166 ? -3.748 9.450 -12.942 1.00 92.94 166 GLY A CA 1
ATOM 1225 C C . GLY A 1 166 ? -4.772 8.368 -12.586 1.00 92.94 166 GLY A C 1
ATOM 1226 O O . GLY A 1 166 ? -5.255 8.311 -11.453 1.00 92.94 166 GLY A O 1
ATOM 1227 N N . LYS A 1 167 ? -5.119 7.517 -13.561 1.00 94.94 167 LYS A N 1
ATOM 1228 C CA . LYS A 1 167 ? -6.173 6.500 -13.415 1.00 94.94 167 LYS A CA 1
ATOM 1229 C C . LYS A 1 167 ? -5.886 5.507 -12.285 1.00 94.94 167 LYS A C 1
ATOM 1231 O O . LYS A 1 167 ? -6.777 5.246 -11.487 1.00 94.94 167 LYS A O 1
ATOM 1236 N N . SER A 1 168 ? -4.656 5.006 -12.178 1.00 95.44 168 SER A N 1
ATOM 1237 C CA . SER A 1 168 ? -4.275 4.030 -11.146 1.00 95.44 168 SER A CA 1
ATOM 1238 C C . SER A 1 168 ? -4.473 4.580 -9.734 1.00 95.44 168 SER A C 1
ATOM 1240 O O . SER A 1 168 ? -5.041 3.904 -8.876 1.00 95.44 168 SER A O 1
ATOM 1242 N N . ALA A 1 169 ? -4.068 5.832 -9.503 1.00 96.69 169 ALA A N 1
ATOM 1243 C CA . ALA A 1 169 ? -4.287 6.515 -8.234 1.00 96.69 169 ALA A CA 1
ATOM 1244 C C . ALA A 1 169 ? -5.778 6.763 -7.949 1.00 96.69 169 ALA A C 1
ATOM 1246 O O . ALA A 1 169 ? -6.212 6.589 -6.811 1.00 96.69 169 ALA A O 1
ATOM 1247 N N . SER A 1 170 ? -6.571 7.135 -8.959 1.00 97.88 170 SER A N 1
ATOM 1248 C CA . SER A 1 170 ? -8.021 7.339 -8.816 1.00 97.88 170 SER A CA 1
ATOM 1249 C C . SER A 1 170 ? -8.775 6.038 -8.514 1.00 97.88 170 SER A C 1
ATOM 1251 O O . SER A 1 170 ? -9.635 6.017 -7.635 1.00 97.88 170 SER A O 1
ATOM 1253 N N . ASP A 1 171 ? -8.426 4.935 -9.178 1.00 98.25 171 ASP A N 1
ATOM 1254 C CA . ASP A 1 171 ? -9.025 3.620 -8.924 1.00 98.25 171 ASP A CA 1
ATOM 1255 C C . ASP A 1 171 ? -8.670 3.124 -7.511 1.00 98.25 171 ASP A C 1
ATOM 1257 O O . ASP A 1 171 ? -9.536 2.648 -6.771 1.00 98.25 171 ASP A O 1
ATOM 1261 N N . ALA A 1 172 ? -7.411 3.304 -7.096 1.00 98.56 172 ALA A N 1
ATOM 1262 C CA . ALA A 1 172 ? -6.968 2.993 -5.740 1.00 98.56 172 ALA A CA 1
ATOM 1263 C C . ALA A 1 172 ? -7.683 3.859 -4.688 1.00 98.56 172 ALA A C 1
ATOM 1265 O O . ALA A 1 172 ? -8.103 3.343 -3.653 1.00 98.56 172 ALA A O 1
ATOM 1266 N N . GLN A 1 173 ? -7.881 5.155 -4.960 1.00 98.56 173 GLN A N 1
ATOM 1267 C CA . GLN A 1 173 ? -8.658 6.053 -4.101 1.00 98.56 173 GLN A CA 1
ATOM 1268 C C . GLN A 1 173 ? -10.078 5.516 -3.893 1.00 98.56 173 GLN A C 1
ATOM 1270 O O . GLN A 1 173 ? -10.535 5.395 -2.757 1.00 98.56 173 GLN A O 1
ATOM 1275 N N . ALA A 1 174 ? -10.779 5.193 -4.984 1.00 98.69 174 ALA A N 1
ATOM 1276 C CA . ALA A 1 174 ? -12.149 4.692 -4.936 1.00 98.69 174 ALA A CA 1
ATOM 1277 C C . ALA A 1 174 ? -12.237 3.376 -4.149 1.00 98.69 174 ALA A C 1
ATOM 1279 O O . ALA A 1 174 ? -13.121 3.212 -3.304 1.00 98.69 174 ALA A O 1
ATOM 1280 N N . PHE A 1 175 ? -11.274 2.476 -4.364 1.00 98.75 175 PHE A N 1
ATOM 1281 C CA . PHE A 1 175 ? -11.146 1.237 -3.605 1.00 98.75 175 PHE A CA 1
ATOM 1282 C C . PHE A 1 175 ? -10.989 1.496 -2.100 1.00 98.75 175 PHE A C 1
ATOM 1284 O O . PHE A 1 175 ? -11.742 0.941 -1.298 1.00 98.75 175 PHE A O 1
ATOM 1291 N N . VAL A 1 176 ? -10.064 2.376 -1.705 1.00 98.75 176 VAL A N 1
ATOM 1292 C CA . VAL A 1 176 ? -9.828 2.713 -0.293 1.00 98.75 176 VAL A CA 1
ATOM 1293 C C . VAL A 1 176 ? -11.066 3.340 0.347 1.00 98.75 176 VAL A C 1
ATOM 1295 O O . VAL A 1 176 ? -11.463 2.922 1.434 1.00 98.75 176 VAL A O 1
ATOM 1298 N N . VAL A 1 177 ? -11.707 4.304 -0.321 1.00 98.69 177 VAL A N 1
ATOM 1299 C CA . VAL A 1 177 ? -12.928 4.958 0.183 1.00 98.69 177 VAL A CA 1
ATOM 1300 C C . VAL A 1 177 ? -14.045 3.937 0.398 1.00 98.69 177 VAL A C 1
ATOM 1302 O O . VAL A 1 177 ? -14.704 3.969 1.435 1.00 98.69 177 VAL A O 1
ATOM 1305 N N . SER A 1 178 ? -14.239 3.008 -0.542 1.00 98.50 178 SER A N 1
ATOM 1306 C CA . SER A 1 178 ? -15.227 1.932 -0.410 1.00 98.50 178 SER A CA 1
ATOM 1307 C C . SER A 1 178 ? -14.953 1.057 0.819 1.00 98.50 178 SER A C 1
ATOM 1309 O O . SER A 1 178 ? -15.849 0.846 1.639 1.00 98.50 178 SER A O 1
ATOM 1311 N N . LYS A 1 179 ? -13.706 0.607 0.998 1.00 98.38 179 LYS A N 1
ATOM 1312 C CA . LYS A 1 179 ? -13.309 -0.235 2.135 1.00 98.38 179 LYS A CA 1
ATOM 1313 C C . LYS A 1 179 ? -13.447 0.478 3.478 1.00 98.38 179 LYS A C 1
ATOM 1315 O O . LYS A 1 179 ? -13.945 -0.119 4.429 1.00 98.38 179 LYS A O 1
ATOM 1320 N N . LEU A 1 180 ? -13.056 1.750 3.550 1.00 97.81 180 LEU A N 1
ATOM 1321 C CA . LEU A 1 180 ? -13.213 2.564 4.754 1.00 97.81 180 LEU A CA 1
ATOM 1322 C C . LEU A 1 180 ? -14.685 2.746 5.125 1.00 97.81 180 LEU A C 1
ATOM 1324 O O . LEU A 1 180 ? -15.049 2.501 6.270 1.00 97.81 180 LEU A O 1
ATOM 1328 N N . LYS A 1 181 ? -15.540 3.121 4.165 1.00 96.62 181 LYS A N 1
ATOM 1329 C CA . LYS A 1 181 ? -16.977 3.299 4.416 1.00 96.62 181 LYS A CA 1
ATOM 1330 C C . LYS A 1 181 ? -17.625 2.015 4.930 1.00 96.62 181 LYS A C 1
ATOM 1332 O O . LYS A 1 181 ? -18.358 2.078 5.909 1.00 96.62 181 LYS A O 1
ATOM 1337 N N . ALA A 1 182 ? -17.303 0.869 4.327 1.00 96.44 182 ALA A N 1
ATOM 1338 C CA . ALA A 1 182 ? -17.805 -0.431 4.770 1.00 96.44 182 ALA A CA 1
ATOM 1339 C C . ALA A 1 182 ? -17.325 -0.807 6.185 1.00 96.44 182 ALA A C 1
ATOM 1341 O O . ALA A 1 182 ? -18.095 -1.334 6.983 1.00 96.44 182 ALA A O 1
ATOM 1342 N N . ALA A 1 183 ? -16.063 -0.519 6.518 1.00 94.81 183 ALA A N 1
ATOM 1343 C CA . ALA A 1 183 ? -15.528 -0.791 7.849 1.00 94.81 183 ALA A CA 1
ATOM 1344 C C . ALA A 1 183 ? -16.158 0.104 8.929 1.00 94.81 183 ALA A C 1
ATOM 1346 O O . ALA A 1 183 ? -16.450 -0.364 10.027 1.00 94.81 183 ALA A O 1
ATOM 1347 N N . ILE A 1 184 ? -16.389 1.381 8.612 1.00 89.69 184 ILE A N 1
ATOM 1348 C CA . ILE A 1 184 ? -17.000 2.343 9.536 1.00 89.69 184 ILE A CA 1
ATOM 1349 C C . ILE A 1 184 ? -18.485 2.021 9.747 1.00 89.69 184 ILE A C 1
ATOM 1351 O O . ILE A 1 184 ? -18.947 2.037 10.886 1.00 89.69 184 ILE A O 1
ATOM 1355 N N . SER A 1 185 ? -19.228 1.670 8.692 1.00 87.31 185 SER A N 1
ATOM 1356 C CA . SER A 1 185 ? -20.643 1.294 8.819 1.00 87.31 185 SER A CA 1
ATOM 1357 C C . SER A 1 185 ? -20.837 -0.049 9.529 1.00 87.31 185 SER A C 1
ATOM 1359 O O . SER A 1 185 ? -21.755 -0.184 10.333 1.00 87.31 185 SER A O 1
ATOM 1361 N N . GLY A 1 186 ? -19.949 -1.022 9.302 1.00 71.31 186 GLY A N 1
ATOM 1362 C CA . GLY A 1 186 ? -19.974 -2.321 9.984 1.00 71.31 186 GLY A CA 1
ATOM 1363 C C . GLY A 1 186 ? -19.585 -2.265 11.467 1.00 71.31 186 GLY A C 1
ATOM 1364 O O . GLY A 1 186 ? -19.938 -3.163 12.225 1.00 71.31 186 GLY A O 1
ATOM 1365 N N . GLY A 1 187 ? -18.891 -1.208 11.904 1.00 57.84 187 GLY A N 1
ATOM 1366 C CA . GLY A 1 187 ? -18.514 -0.981 13.305 1.00 57.84 187 GLY A CA 1
ATOM 1367 C C . GLY A 1 187 ? -19.570 -0.260 14.156 1.00 57.84 187 GLY A C 1
ATOM 1368 O O . GLY A 1 187 ? -19.357 -0.085 15.356 1.00 57.84 187 GLY A O 1
ATOM 1369 N N . GLY A 1 188 ? -20.690 0.167 13.560 1.00 43.09 188 GLY A N 1
ATOM 1370 C CA . GLY A 1 188 ? -21.751 0.941 14.223 1.00 43.09 188 GLY A CA 1
ATOM 1371 C C . GLY A 1 188 ? -22.781 0.120 15.013 1.00 43.09 188 GLY A C 1
ATOM 1372 O O . GLY A 1 188 ? -23.654 0.694 15.655 1.00 43.09 188 GLY A O 1
ATOM 1373 N N . GLY A 1 189 ? -22.697 -1.211 14.997 1.00 41.28 189 GLY A N 1
ATOM 1374 C CA . GLY A 1 189 ? -23.657 -2.101 15.657 1.00 41.28 189 GLY A CA 1
ATOM 1375 C C . GLY A 1 189 ? -23.275 -2.486 17.087 1.00 41.28 189 GLY A C 1
ATOM 1376 O O . GLY A 1 189 ? -23.073 -3.664 17.353 1.00 41.28 189 GLY A O 1
ATOM 1377 N N . SER A 1 190 ? -23.135 -1.525 18.002 1.00 42.34 190 SER A N 1
ATOM 1378 C CA . SER A 1 190 ? -23.214 -1.763 19.459 1.00 42.34 190 SER A CA 1
ATOM 1379 C C . SER A 1 190 ? -23.306 -0.437 20.212 1.00 42.34 190 SER A C 1
ATOM 1381 O O . SER A 1 190 ? -22.339 0.047 20.798 1.00 42.34 190 SER A O 1
ATOM 1383 N N . SER A 1 191 ? -24.496 0.155 20.171 1.00 43.28 191 SER A N 1
ATOM 1384 C CA . SER A 1 191 ? -24.956 1.127 21.162 1.00 43.28 191 SER A CA 1
ATOM 1385 C C . SER A 1 191 ? -26.481 1.232 21.108 1.00 43.28 191 SER A C 1
ATOM 1387 O O . SER A 1 191 ? -27.035 2.100 20.440 1.00 43.28 191 SER A O 1
ATOM 1389 N N . SER A 1 192 ? -27.155 0.351 21.839 1.00 40.03 192 SER A N 1
ATOM 1390 C CA . SER A 1 192 ? -28.467 0.634 22.422 1.00 40.03 192 SER A CA 1
ATOM 1391 C C . SER A 1 192 ? -28.437 0.182 23.880 1.00 40.03 192 SER A C 1
ATOM 1393 O O . SER A 1 192 ? -28.874 -0.904 24.246 1.00 40.03 192 SER A O 1
ATOM 1395 N N . GLY A 1 193 ? -27.851 1.031 24.725 1.00 38.44 193 GLY A N 1
ATOM 1396 C CA . GLY A 1 193 ? -28.196 1.043 26.138 1.00 38.44 193 GLY A CA 1
ATOM 1397 C C . GLY A 1 193 ? -29.584 1.664 26.287 1.00 38.44 193 GLY A C 1
ATOM 1398 O O . GLY A 1 193 ? -29.808 2.787 25.844 1.00 38.44 193 GLY A O 1
ATOM 1399 N N . GLY A 1 194 ? -30.500 0.915 26.891 1.00 31.23 194 GLY A N 1
ATOM 1400 C CA . GLY A 1 194 ? -31.829 1.344 27.322 1.00 31.23 194 GLY A CA 1
ATOM 1401 C C . GLY A 1 194 ? -32.388 0.304 28.303 1.00 31.23 194 GLY A C 1
ATOM 1402 O O . GLY A 1 194 ? -32.075 -0.873 28.142 1.00 31.23 194 GLY A O 1
ATOM 1403 N N . PRO A 1 195 ? -33.092 0.722 29.369 1.00 43.94 195 PRO A N 1
ATOM 1404 C CA . PRO A 1 195 ? -32.971 0.124 30.698 1.00 43.94 195 PRO A CA 1
ATOM 1405 C C . PRO A 1 195 ? -33.883 -1.084 30.942 1.00 43.94 195 PRO A C 1
ATOM 1407 O O . PRO A 1 195 ? -34.771 -1.404 30.158 1.00 43.94 195 PRO A O 1
ATOM 1410 N N . GLY A 1 196 ? -33.602 -1.759 32.059 1.00 35.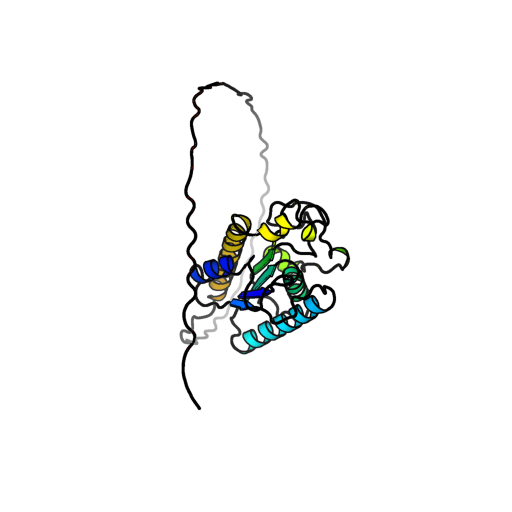41 196 GLY A N 1
ATOM 1411 C CA . GLY A 1 196 ? -34.115 -3.074 32.409 1.00 35.41 196 GLY A CA 1
ATOM 1412 C C . GLY A 1 196 ? -35.608 -3.173 32.722 1.00 35.41 196 GLY A C 1
ATOM 1413 O O . GLY A 1 196 ? -36.321 -2.195 32.926 1.00 35.41 196 GLY A O 1
ATOM 1414 N N . GLY A 1 197 ? -36.040 -4.429 32.815 1.00 32.28 197 GLY A N 1
ATOM 1415 C CA . GLY A 1 197 ? -37.390 -4.828 33.182 1.00 32.28 197 GLY A CA 1
ATOM 1416 C C . GLY A 1 197 ? -37.475 -6.343 33.321 1.00 32.28 197 GLY A C 1
ATOM 1417 O O . GLY A 1 197 ? -37.950 -7.026 32.423 1.00 32.28 197 GLY A O 1
ATOM 1418 N N . ASN A 1 198 ? -36.982 -6.871 34.443 1.00 41.84 198 ASN A N 1
ATOM 1419 C CA . ASN A 1 198 ? -37.235 -8.247 34.865 1.00 41.84 198 ASN A CA 1
ATOM 1420 C C . ASN A 1 198 ? -38.743 -8.475 35.020 1.00 41.84 198 ASN A C 1
ATOM 1422 O O . ASN A 1 198 ? -39.348 -7.824 35.868 1.00 41.84 198 ASN A O 1
ATOM 1426 N N . LYS A 1 199 ? -39.305 -9.475 34.333 1.00 37.81 199 LYS A N 1
ATOM 1427 C CA . LYS A 1 199 ? -40.345 -10.348 34.903 1.00 37.81 199 LYS A CA 1
ATOM 1428 C C . LYS A 1 199 ? -40.225 -11.753 34.323 1.00 37.81 199 LYS A C 1
ATOM 1430 O O . LYS A 1 199 ? -40.502 -11.989 33.153 1.00 37.81 199 LYS A O 1
ATOM 1435 N N . ALA A 1 200 ? -39.827 -12.674 35.192 1.00 36.28 200 ALA A N 1
ATOM 1436 C CA . ALA A 1 200 ? -40.088 -14.091 35.038 1.00 36.28 200 ALA A CA 1
ATOM 1437 C C . ALA A 1 200 ? -41.587 -14.353 35.251 1.00 36.28 200 ALA A C 1
ATOM 1439 O O . ALA A 1 200 ? -42.193 -13.783 36.160 1.00 36.28 200 ALA A O 1
ATOM 1440 N N . SER A 1 201 ? -42.168 -15.248 34.457 1.00 35.47 201 SER A N 1
ATOM 1441 C CA . SER A 1 201 ? -43.348 -16.002 34.868 1.00 35.47 201 SER A CA 1
ATOM 1442 C C . SER A 1 201 ? -43.282 -17.395 34.256 1.00 35.47 201 SER A C 1
ATOM 1444 O O . SER A 1 201 ? -43.110 -17.566 33.051 1.00 35.47 201 SER A O 1
ATOM 1446 N N . VAL A 1 202 ? -43.331 -18.366 35.158 1.00 36.84 202 VAL A N 1
ATOM 1447 C CA . VAL A 1 202 ? -43.404 -19.806 34.942 1.00 36.84 202 VAL A CA 1
ATOM 1448 C C . VAL A 1 202 ? -44.844 -20.161 34.568 1.00 36.84 202 VAL A C 1
ATOM 1450 O O . VAL A 1 202 ? -45.774 -19.658 35.192 1.00 36.84 202 VAL A O 1
ATOM 1453 N N . GLY A 1 203 ? -45.021 -21.057 33.598 1.00 35.34 203 GLY A N 1
ATOM 1454 C CA . GLY A 1 203 ? -46.313 -21.644 33.245 1.00 35.34 203 GLY A CA 1
ATOM 1455 C C . GLY A 1 203 ? -46.124 -23.030 32.633 1.00 35.34 203 GLY A C 1
ATOM 1456 O O . GLY A 1 203 ? -45.506 -23.177 31.586 1.00 35.34 203 GLY A O 1
ATOM 1457 N N . THR A 1 204 ? -46.601 -24.029 33.362 1.00 32.88 204 THR A N 1
ATOM 1458 C CA . THR A 1 204 ? -46.521 -25.488 33.194 1.00 32.88 204 THR A CA 1
ATOM 1459 C C . THR A 1 204 ? -47.575 -26.082 32.249 1.00 32.88 204 THR A C 1
ATOM 1461 O O . THR A 1 204 ? -48.705 -25.609 32.274 1.00 32.88 204 THR A O 1
ATOM 1464 N N . GLY A 1 205 ? -47.228 -27.204 31.589 1.00 30.80 205 GLY A N 1
ATOM 1465 C CA . GLY A 1 205 ? -48.132 -28.259 31.065 1.00 30.80 205 GLY A CA 1
ATOM 1466 C C . GLY A 1 205 ? -48.969 -27.884 29.828 1.00 30.80 205 GLY A C 1
ATOM 1467 O O . GLY A 1 205 ? -49.336 -26.735 29.659 1.00 30.80 205 GLY A O 1
ATOM 1468 N N . ASP A 1 206 ? -49.337 -28.766 28.900 1.00 31.73 206 ASP A N 1
ATOM 1469 C CA . ASP A 1 206 ? -49.280 -30.225 28.846 1.00 31.73 206 ASP A CA 1
ATOM 1470 C C . ASP A 1 206 ? -49.456 -30.694 27.377 1.00 31.73 206 ASP A C 1
ATOM 1472 O O . ASP A 1 206 ? -49.723 -29.909 26.466 1.00 31.73 206 ASP A O 1
ATOM 1476 N N . GLN A 1 207 ? -49.263 -31.992 27.181 1.00 33.50 207 GLN A N 1
ATOM 1477 C CA . GLN A 1 207 ? -49.200 -32.806 25.968 1.00 33.50 207 GLN A CA 1
ATOM 1478 C C . GLN A 1 207 ? -50.349 -32.643 24.945 1.00 33.50 207 GLN A C 1
ATOM 1480 O O . GLN A 1 207 ? -51.516 -32.503 25.299 1.00 33.50 207 GLN A O 1
ATOM 1485 N N . SER A 1 208 ? -50.062 -32.899 23.660 1.00 33.19 208 SER A N 1
ATOM 1486 C CA . SER A 1 208 ? -50.346 -34.211 23.035 1.00 33.19 208 SER A CA 1
ATOM 1487 C C . SER A 1 208 ? -50.524 -34.173 21.503 1.00 33.19 208 SER A C 1
ATOM 1489 O O . SER A 1 208 ? -51.064 -33.240 20.919 1.00 33.19 208 SER A O 1
ATOM 1491 N N . SER A 1 209 ? -50.137 -35.306 20.909 1.00 33.47 209 SER A N 1
ATOM 1492 C CA . SER A 1 209 ? -50.750 -35.962 19.744 1.00 33.47 209 SER A CA 1
ATOM 1493 C C . SER A 1 209 ? -50.276 -35.626 18.325 1.00 33.47 209 SER A C 1
ATOM 1495 O O . SER A 1 209 ? -50.431 -34.542 17.775 1.00 33.47 209 SER A O 1
ATOM 1497 N N . ALA A 1 210 ? -49.742 -36.689 17.726 1.00 36.91 210 ALA A N 1
ATOM 1498 C CA . ALA A 1 210 ? -49.282 -36.853 16.363 1.00 36.91 210 ALA A CA 1
ATOM 1499 C C . ALA A 1 210 ? -50.400 -36.792 15.309 1.00 36.91 210 ALA A C 1
ATOM 1501 O O . ALA A 1 210 ? -51.523 -37.229 15.560 1.00 36.91 210 ALA A O 1
ATOM 1502 N N . LYS A 1 211 ? -50.028 -36.421 14.075 1.00 34.69 211 LYS A N 1
ATOM 1503 C CA . LYS A 1 211 ? -50.526 -37.081 12.854 1.00 34.69 211 LYS A CA 1
ATOM 1504 C C . LYS A 1 211 ? -49.691 -36.712 11.621 1.00 34.69 211 LYS A C 1
ATOM 1506 O O . LYS A 1 211 ? -49.701 -35.576 11.167 1.00 34.69 211 LYS A O 1
ATOM 1511 N N . THR A 1 212 ? -49.011 -37.708 11.060 1.00 40.59 212 THR A N 1
ATOM 1512 C CA . THR A 1 212 ? -48.692 -37.810 9.622 1.00 40.59 212 THR A CA 1
ATOM 1513 C C . THR A 1 212 ? -49.809 -38.650 8.984 1.00 40.59 212 THR A C 1
ATOM 1515 O O . THR A 1 212 ? -50.367 -39.508 9.676 1.00 40.59 212 THR A O 1
ATOM 1518 N N . PRO A 1 213 ? -50.232 -38.379 7.737 1.00 48.03 213 PRO A N 1
ATOM 1519 C CA . PRO A 1 213 ? -49.651 -39.028 6.544 1.00 48.03 213 PRO A CA 1
ATOM 1520 C C . PRO A 1 213 ? -49.448 -38.003 5.396 1.00 48.03 213 PRO A C 1
ATOM 1522 O O . PRO A 1 213 ? -50.078 -36.956 5.390 1.00 48.03 213 PRO A O 1
ATOM 1525 N N . GLY A 1 214 ? -48.495 -38.130 4.469 1.00 32.59 214 GLY A N 1
ATOM 1526 C CA . GLY A 1 214 ? -48.368 -39.178 3.449 1.00 32.59 214 GLY A CA 1
ATOM 1527 C C . GLY A 1 214 ? -48.988 -38.689 2.124 1.00 32.59 214 GLY A C 1
ATOM 1528 O O . GLY A 1 214 ? -50.184 -38.427 2.089 1.00 32.59 214 GLY A O 1
ATOM 1529 N N . GLY A 1 215 ? -48.203 -38.563 1.043 1.00 32.47 215 GLY A N 1
ATOM 1530 C CA . GLY A 1 215 ? -48.739 -38.224 -0.286 1.00 32.47 215 GLY A CA 1
ATOM 1531 C C . GLY A 1 215 ? -47.688 -37.924 -1.361 1.00 32.47 215 GLY A C 1
ATOM 1532 O O . GLY A 1 215 ? -47.072 -36.866 -1.352 1.00 32.47 215 GLY A O 1
ATOM 1533 N N . LEU A 1 216 ? -47.508 -38.881 -2.273 1.00 42.72 216 LEU A N 1
ATOM 1534 C CA . LEU A 1 216 ? -46.669 -38.877 -3.479 1.00 42.72 216 LEU A CA 1
ATOM 1535 C C . LEU A 1 216 ? -47.355 -38.185 -4.677 1.00 42.72 216 LEU A C 1
ATOM 1537 O O . LEU A 1 216 ? -48.579 -38.194 -4.772 1.00 42.72 216 LEU A O 1
ATOM 1541 N N . GLY A 1 217 ? -46.547 -37.739 -5.648 1.00 34.84 217 GLY A N 1
ATOM 1542 C CA . GLY A 1 217 ? -46.945 -37.401 -7.028 1.00 34.84 217 GLY A CA 1
ATOM 1543 C C . GLY A 1 217 ? -46.399 -36.031 -7.451 1.00 34.84 217 GLY A C 1
ATOM 1544 O O . GLY A 1 217 ? -46.528 -35.075 -6.707 1.00 34.84 217 GLY A O 1
ATOM 1545 N N . GLY A 1 218 ? -45.742 -35.810 -8.587 1.00 32.75 218 GLY A N 1
ATOM 1546 C CA . GLY A 1 218 ? -45.528 -36.604 -9.790 1.00 32.75 218 GLY A CA 1
ATOM 1547 C C . GLY A 1 218 ? -45.560 -35.654 -10.999 1.00 32.75 218 GLY A C 1
ATOM 1548 O O . GLY A 1 218 ? -46.528 -34.924 -11.155 1.00 32.75 218 GLY A O 1
ATOM 1549 N N . GLY A 1 219 ? -44.528 -35.700 -11.852 1.00 32.53 219 GLY A N 1
ATOM 1550 C CA . GLY A 1 219 ? -44.604 -35.340 -13.278 1.00 32.53 219 GLY A CA 1
ATOM 1551 C C . GLY A 1 219 ? -44.401 -33.872 -13.692 1.00 32.53 219 GLY A C 1
ATOM 1552 O O . GLY A 1 219 ? -44.950 -32.955 -13.095 1.00 32.53 219 GLY A O 1
ATOM 1553 N N . GLY A 1 220 ? -43.662 -33.675 -14.794 1.00 33.66 220 GLY A N 1
ATOM 1554 C CA . GLY A 1 220 ? -43.726 -32.440 -15.587 1.00 33.66 220 GLY A CA 1
ATOM 1555 C C . GLY A 1 220 ? -42.472 -32.084 -16.391 1.00 33.66 220 GLY A C 1
ATOM 1556 O O . GLY A 1 220 ? -41.799 -31.115 -16.063 1.00 33.66 220 GLY A O 1
ATOM 1557 N N . MET A 1 221 ? -42.162 -32.845 -17.446 1.00 47.50 221 MET A N 1
ATOM 1558 C CA . MET A 1 221 ? -41.240 -32.436 -18.520 1.00 47.50 221 MET A CA 1
ATOM 1559 C C . MET A 1 221 ? -41.898 -31.412 -19.460 1.00 47.50 221 MET A C 1
ATOM 1561 O O . MET A 1 221 ? -43.098 -31.480 -19.710 1.00 47.50 221 MET A O 1
ATOM 1565 N N . GLY A 1 222 ? -41.074 -30.563 -20.074 1.00 35.66 222 GLY A N 1
ATOM 1566 C CA . GLY A 1 222 ? -41.392 -29.740 -21.249 1.00 35.66 222 GLY A CA 1
ATOM 1567 C C . GLY A 1 222 ? -40.594 -28.439 -21.176 1.00 35.66 222 GLY A C 1
ATOM 1568 O O . GLY A 1 222 ? -40.581 -27.795 -20.141 1.00 35.66 222 GLY A O 1
ATOM 1569 N N . GLY A 1 223 ? -39.838 -27.969 -22.158 1.00 34.22 223 GLY A N 1
ATOM 1570 C CA . GLY A 1 223 ? -39.682 -28.287 -23.570 1.00 34.22 223 GLY A CA 1
ATOM 1571 C C . GLY A 1 223 ? -39.142 -26.994 -24.201 1.00 34.22 223 GLY A C 1
ATOM 1572 O O . GLY A 1 223 ? -39.739 -25.937 -24.029 1.00 34.22 223 GLY A O 1
ATOM 1573 N N . MET A 1 224 ? -37.976 -27.055 -24.850 1.00 42.56 224 MET A N 1
ATOM 1574 C CA . MET A 1 224 ? -37.468 -26.026 -25.789 1.00 42.56 224 MET A CA 1
ATOM 1575 C C . MET A 1 224 ? -38.413 -25.977 -27.033 1.00 42.56 224 MET A C 1
ATOM 1577 O O . MET A 1 224 ? -39.277 -26.856 -27.088 1.00 42.56 224 MET A O 1
ATOM 1581 N N . PRO A 1 225 ? -38.276 -25.108 -28.076 1.00 56.56 225 PRO A N 1
ATOM 1582 C CA . PRO A 1 225 ? -37.070 -24.384 -28.523 1.00 56.56 225 PRO A CA 1
ATOM 1583 C C . PRO A 1 225 ? -37.289 -23.034 -29.269 1.00 56.56 225 PRO A C 1
ATOM 1585 O O . PRO A 1 225 ? -38.397 -22.530 -29.402 1.00 56.56 225 PRO A O 1
ATOM 1588 N N . GLY A 1 226 ? -36.193 -22.507 -29.835 1.00 33.91 226 GLY A N 1
ATOM 1589 C CA . GLY A 1 226 ? -36.174 -21.541 -30.949 1.00 33.91 226 GLY A CA 1
ATOM 1590 C C . GLY A 1 226 ? -35.677 -20.157 -30.522 1.00 33.91 226 GLY A C 1
ATOM 1591 O O . GLY A 1 226 ? -36.159 -19.614 -29.542 1.00 33.91 226 GLY A O 1
ATOM 1592 N N . GLY A 1 227 ? -34.696 -19.508 -31.146 1.00 32.94 227 GLY A N 1
ATOM 1593 C CA . GLY A 1 227 ? -34.118 -19.629 -32.486 1.00 32.94 227 GLY A CA 1
ATOM 1594 C C . GLY A 1 227 ? -34.014 -18.207 -33.062 1.00 32.94 227 GLY A C 1
ATOM 1595 O O . GLY A 1 227 ? -34.948 -17.432 -32.893 1.00 32.94 227 GLY A O 1
ATOM 1596 N N . GLY A 1 228 ? -32.906 -17.838 -33.716 1.00 33.56 228 GLY A N 1
ATOM 1597 C CA . GLY A 1 228 ? -32.857 -16.595 -34.506 1.00 33.56 228 GLY A CA 1
ATOM 1598 C C . GLY A 1 228 ? -31.508 -15.882 -34.549 1.00 33.56 228 GLY A C 1
ATOM 1599 O O . GLY A 1 228 ? -31.157 -15.129 -33.650 1.00 33.56 228 GLY A O 1
ATOM 1600 N N . MET A 1 229 ? -30.777 -16.123 -35.634 1.00 40.75 229 MET A N 1
ATOM 1601 C CA . MET A 1 229 ? -29.531 -15.478 -36.052 1.00 40.75 229 MET A CA 1
ATOM 1602 C C . MET A 1 229 ? -29.768 -14.087 -36.669 1.00 40.75 229 MET A C 1
ATOM 1604 O O . MET A 1 229 ? -30.818 -13.847 -37.257 1.00 40.75 229 MET A O 1
ATOM 1608 N N . GLY A 1 230 ? -28.710 -13.267 -36.711 1.00 33.22 230 GLY A N 1
ATOM 1609 C CA . GLY A 1 230 ? -28.414 -12.423 -37.879 1.00 33.22 230 GLY A CA 1
ATOM 1610 C C . GLY A 1 230 ? -28.377 -10.909 -37.645 1.00 33.22 230 GLY A C 1
ATOM 1611 O O . GLY A 1 230 ? -29.356 -10.319 -37.208 1.00 33.22 230 GLY A O 1
ATOM 1612 N N . GLY A 1 231 ? -27.257 -10.272 -38.021 1.00 33.25 231 GLY A N 1
ATOM 1613 C CA . GLY A 1 231 ? -27.222 -8.829 -38.299 1.00 33.25 231 GLY A CA 1
ATOM 1614 C C . GLY A 1 231 ? -25.924 -8.090 -37.945 1.00 33.25 231 GLY A C 1
ATOM 1615 O O . GLY A 1 231 ? -25.809 -7.490 -36.885 1.00 33.25 231 GLY A O 1
ATOM 1616 N N . LYS A 1 232 ? -24.967 -8.063 -38.875 1.00 40.84 232 LYS A N 1
ATOM 1617 C CA . LYS A 1 232 ? -23.898 -7.051 -39.047 1.00 40.84 232 LYS A CA 1
ATOM 1618 C C . LYS A 1 232 ? -23.825 -6.765 -40.563 1.00 40.84 232 LYS A C 1
ATOM 1620 O O . LYS A 1 232 ? -24.224 -7.648 -41.320 1.00 40.84 232 LYS A O 1
ATOM 1625 N N . PRO A 1 233 ? -23.136 -5.717 -41.049 1.00 53.31 233 PRO A N 1
ATOM 1626 C CA . PRO A 1 233 ? -23.034 -4.333 -40.576 1.00 53.31 233 PRO A CA 1
ATOM 1627 C C . PRO A 1 233 ? -23.245 -3.316 -41.737 1.00 53.31 233 PRO A C 1
ATOM 1629 O O . PRO A 1 233 ? -23.155 -3.655 -42.910 1.00 53.31 233 PRO A O 1
ATOM 1632 N N . SER A 1 234 ? -23.433 -2.036 -41.424 1.00 41.53 234 SER A N 1
ATOM 1633 C CA . SER A 1 234 ? -23.295 -0.897 -42.359 1.00 41.53 234 SER A CA 1
ATOM 1634 C C . SER A 1 234 ? -22.854 0.302 -41.515 1.00 41.53 234 SER A C 1
ATOM 1636 O O . SER A 1 234 ? -23.403 0.477 -40.434 1.00 41.53 234 SER A O 1
ATOM 1638 N N . GLY A 1 235 ? -21.874 1.146 -41.821 1.00 33.75 235 GLY A N 1
ATOM 1639 C CA . GLY A 1 235 ? -21.294 1.618 -43.077 1.00 33.75 235 GLY A CA 1
ATOM 1640 C C . GLY A 1 235 ? -21.144 3.143 -42.904 1.00 33.75 235 GLY A C 1
ATOM 1641 O O . GLY A 1 235 ? -22.043 3.759 -42.340 1.00 33.75 235 GLY A O 1
ATOM 1642 N N . GLY A 1 236 ? -20.026 3.752 -43.319 1.00 34.69 236 GLY A N 1
ATOM 1643 C CA . GLY A 1 236 ? -19.904 5.220 -43.336 1.00 34.69 236 GLY A CA 1
ATOM 1644 C C . GLY A 1 236 ? -18.480 5.768 -43.245 1.00 34.69 236 GLY A C 1
ATOM 1645 O O . GLY A 1 236 ? -17.989 6.045 -42.156 1.00 34.69 236 GLY A O 1
ATOM 1646 N N . LEU A 1 237 ? -17.844 5.947 -44.408 1.00 40.88 237 LEU A N 1
ATOM 1647 C CA . LEU A 1 237 ? -16.670 6.801 -44.606 1.00 40.88 237 LEU A CA 1
ATOM 1648 C C . LEU A 1 237 ? -17.050 8.285 -44.477 1.00 40.88 237 LEU A C 1
ATOM 1650 O O . LEU A 1 237 ? -18.086 8.703 -44.986 1.00 40.88 237 LEU A O 1
ATOM 1654 N N . GLY A 1 238 ? -16.138 9.088 -43.928 1.00 36.41 238 GLY A N 1
ATOM 1655 C CA . GLY A 1 238 ? -16.162 10.546 -44.020 1.00 36.41 238 GLY A CA 1
ATOM 1656 C C . GLY A 1 238 ? -14.784 11.123 -43.709 1.00 36.41 238 GLY A C 1
ATOM 1657 O O . GLY A 1 238 ? -14.432 11.305 -42.550 1.00 36.41 238 GLY A O 1
ATOM 1658 N N . SER A 1 239 ? -13.996 11.359 -44.756 1.00 38.84 239 SER A N 1
ATOM 1659 C CA . SER A 1 239 ? -12.716 12.072 -44.732 1.00 38.84 239 SER A CA 1
ATOM 1660 C C . SER A 1 239 ? -12.968 13.525 -45.130 1.00 38.84 239 SER A C 1
ATOM 1662 O O . SER A 1 239 ? -13.633 13.730 -46.143 1.00 38.84 239 SER A O 1
ATOM 1664 N N . MET A 1 240 ? -12.428 14.513 -44.406 1.00 41.56 240 MET A N 1
ATOM 1665 C CA . MET A 1 240 ? -12.144 15.842 -44.964 1.00 41.56 240 MET A CA 1
ATOM 1666 C C . MET A 1 240 ? -10.876 16.457 -44.355 1.00 41.56 240 MET A C 1
ATOM 1668 O O . MET A 1 240 ? -10.659 16.451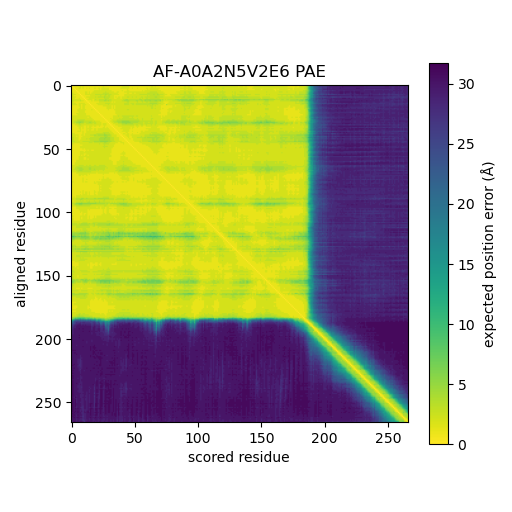 -43.146 1.00 41.56 240 MET A O 1
ATOM 1672 N N . LEU A 1 241 ? -10.052 16.943 -45.282 1.00 38.12 241 LEU A N 1
ATOM 1673 C CA . LEU A 1 241 ? -8.779 17.649 -45.177 1.00 38.12 241 LEU A CA 1
ATOM 1674 C C . LEU A 1 241 ? -8.879 19.053 -44.546 1.00 38.12 241 LEU A C 1
ATOM 1676 O O . LEU A 1 241 ? -9.894 19.727 -44.692 1.00 38.12 241 LEU A O 1
ATOM 1680 N N . GLY A 1 242 ? -7.721 19.542 -44.076 1.00 33.28 242 GLY A N 1
ATOM 1681 C CA . GLY A 1 242 ? -7.327 20.965 -44.063 1.00 33.28 242 GLY A CA 1
ATOM 1682 C C . GLY A 1 242 ? -7.028 21.499 -42.655 1.00 33.28 242 GLY A C 1
ATOM 1683 O O . GLY A 1 242 ? -7.829 21.304 -41.757 1.00 33.28 242 GLY A O 1
ATOM 1684 N N . GLY A 1 243 ? -5.916 22.169 -42.343 1.00 34.09 243 GLY A N 1
ATOM 1685 C CA . GLY A 1 243 ? -4.836 22.724 -43.154 1.00 34.09 243 GLY A CA 1
ATOM 1686 C C . GLY A 1 243 ? -3.712 23.290 -42.261 1.00 34.09 243 GLY A C 1
ATOM 1687 O O . GLY A 1 243 ? -3.849 23.392 -41.044 1.00 34.09 243 GLY A O 1
ATOM 1688 N N . MET A 1 244 ? -2.584 23.595 -42.906 1.00 42.28 244 MET A N 1
ATOM 1689 C CA . MET A 1 244 ? -1.311 24.105 -42.376 1.00 42.28 244 MET A CA 1
ATOM 1690 C C . MET A 1 244 ? -1.337 25.574 -41.907 1.00 42.28 244 MET A C 1
ATOM 1692 O O . MET A 1 244 ? -2.102 26.378 -42.428 1.00 42.28 244 MET A O 1
ATOM 1696 N N . GLY A 1 245 ? -0.351 25.922 -41.063 1.00 32.94 245 GLY A N 1
ATOM 1697 C CA . GLY A 1 245 ? 0.217 27.275 -40.888 1.00 32.94 245 GLY A CA 1
ATOM 1698 C C . GLY A 1 245 ? 0.048 27.826 -39.465 1.00 32.94 245 GLY A C 1
ATOM 1699 O O . GLY A 1 245 ? -1.044 27.773 -38.925 1.00 32.94 245 GLY A O 1
ATOM 1700 N N . GLY A 1 246 ? 1.043 28.359 -38.752 1.00 34.69 246 GLY A N 1
ATOM 1701 C CA . GLY A 1 246 ? 2.453 28.633 -39.022 1.00 34.69 246 GLY A CA 1
ATOM 1702 C C . GLY A 1 246 ? 3.137 29.159 -37.738 1.00 34.69 246 GLY A C 1
ATOM 1703 O O . GLY A 1 246 ? 2.471 29.650 -36.831 1.00 34.69 246 GLY A O 1
ATOM 1704 N N . MET A 1 247 ? 4.465 29.027 -37.660 1.00 42.47 247 MET A N 1
ATOM 1705 C CA . MET A 1 247 ? 5.368 29.823 -36.796 1.00 42.47 247 MET A CA 1
ATOM 1706 C C . MET A 1 247 ? 5.816 31.059 -37.608 1.00 42.47 247 MET A C 1
ATOM 1708 O O . MET A 1 247 ? 5.797 30.957 -38.839 1.00 42.47 247 MET A O 1
ATOM 1712 N N . PRO A 1 248 ? 6.189 32.216 -37.014 1.00 53.12 248 PRO A N 1
ATOM 1713 C CA . PRO A 1 248 ? 7.415 32.442 -36.209 1.00 53.12 248 PRO A CA 1
ATOM 1714 C C . PRO A 1 248 ? 7.134 33.385 -35.005 1.00 53.12 248 PRO A C 1
ATOM 1716 O O . PRO A 1 248 ? 6.011 33.828 -34.831 1.00 53.12 248 PRO A O 1
ATOM 1719 N N . GLY A 1 249 ? 8.011 33.773 -34.079 1.00 36.03 249 GLY A N 1
ATOM 1720 C CA . GLY A 1 249 ? 9.451 33.693 -33.852 1.00 36.03 249 GLY A CA 1
ATOM 1721 C C . GLY A 1 249 ? 9.827 34.808 -32.847 1.00 36.03 249 GLY A C 1
ATOM 1722 O O . GLY A 1 249 ? 9.112 35.800 -32.748 1.00 36.03 249 GLY A O 1
ATOM 1723 N N . GLY A 1 250 ? 10.958 34.658 -32.146 1.00 33.41 250 GLY A N 1
ATOM 1724 C CA . GLY A 1 250 ? 11.751 35.769 -31.586 1.00 33.41 250 GLY A CA 1
ATOM 1725 C C . GLY A 1 250 ? 11.427 36.268 -30.166 1.00 33.41 250 GLY A C 1
ATOM 1726 O O . GLY A 1 250 ? 10.286 36.573 -29.844 1.00 33.41 250 GLY A O 1
ATOM 1727 N N . GLY A 1 251 ? 12.469 36.435 -29.335 1.00 35.25 251 GLY A N 1
ATOM 1728 C CA . GLY A 1 251 ? 12.376 37.252 -28.116 1.00 35.25 251 GLY A CA 1
ATOM 1729 C C . GLY A 1 251 ? 13.386 36.952 -27.007 1.00 35.25 251 GLY A C 1
ATOM 1730 O O . GLY A 1 251 ? 13.025 36.416 -25.968 1.00 35.25 251 GLY A O 1
ATOM 1731 N N . MET A 1 252 ? 14.646 37.322 -27.228 1.00 43.62 252 MET A N 1
ATOM 1732 C CA . MET A 1 252 ? 15.742 37.392 -26.249 1.00 43.62 252 MET A CA 1
ATOM 1733 C C . MET A 1 252 ? 15.418 38.358 -25.091 1.00 43.62 252 MET A C 1
ATOM 1735 O O . MET A 1 252 ? 14.819 39.405 -25.325 1.00 43.62 252 MET A O 1
ATOM 1739 N N . GLY A 1 253 ? 15.880 38.077 -23.865 1.00 40.88 253 GLY A N 1
ATOM 1740 C CA . GLY A 1 253 ? 15.720 39.016 -22.748 1.00 40.88 253 GLY A CA 1
ATOM 1741 C C . GLY A 1 253 ? 16.360 38.577 -21.433 1.00 40.88 253 GLY A C 1
ATOM 1742 O O . GLY A 1 253 ? 15.671 38.166 -20.506 1.00 40.88 253 GLY A O 1
ATOM 1743 N N . SER A 1 254 ? 17.683 38.692 -21.350 1.00 42.75 254 SER A N 1
ATOM 1744 C CA . SER A 1 254 ? 18.476 38.608 -20.122 1.00 42.75 254 SER A CA 1
ATOM 1745 C C . SER A 1 254 ? 18.021 39.636 -19.077 1.00 42.75 254 SER A C 1
ATOM 1747 O O . SER A 1 254 ? 17.889 40.816 -19.398 1.00 42.75 254 SER A O 1
ATOM 1749 N N . LYS A 1 255 ? 17.903 39.240 -17.803 1.00 45.25 255 LYS A N 1
ATOM 1750 C CA . LYS A 1 255 ? 18.034 40.176 -16.675 1.00 45.25 255 LYS A CA 1
ATOM 1751 C C . LYS A 1 255 ? 18.957 39.619 -15.597 1.00 45.25 255 LYS A C 1
ATOM 1753 O O . LYS A 1 255 ? 18.602 38.756 -14.803 1.00 45.25 255 LYS A O 1
ATOM 1758 N N . LEU A 1 256 ? 20.158 40.187 -15.631 1.00 42.53 256 LEU A N 1
ATOM 1759 C CA . LEU A 1 256 ? 21.073 40.387 -14.520 1.00 42.53 256 LEU A CA 1
ATOM 1760 C C . LEU A 1 256 ? 20.343 41.119 -13.379 1.00 42.53 256 LEU A C 1
ATOM 1762 O O . LEU A 1 256 ? 19.610 42.075 -13.629 1.00 42.53 256 LEU A O 1
ATOM 1766 N N . GLY A 1 257 ? 20.585 40.704 -12.140 1.00 38.22 257 GLY A N 1
ATOM 1767 C CA . GLY A 1 257 ? 20.056 41.356 -10.945 1.00 38.22 257 GLY A CA 1
ATOM 1768 C C . GLY A 1 257 ? 20.815 40.913 -9.702 1.00 38.22 257 GLY A C 1
ATOM 1769 O O . GLY A 1 257 ? 20.256 40.243 -8.844 1.00 38.22 257 GLY A O 1
ATOM 1770 N N . GLY A 1 258 ? 22.109 41.232 -9.647 1.00 41.03 258 GLY A N 1
ATOM 1771 C CA . GLY A 1 258 ? 22.903 41.165 -8.425 1.00 41.03 258 GLY A CA 1
ATOM 1772 C C . GLY A 1 258 ? 22.957 42.542 -7.772 1.00 41.03 258 GLY A C 1
ATOM 1773 O O . GLY A 1 258 ? 23.352 43.5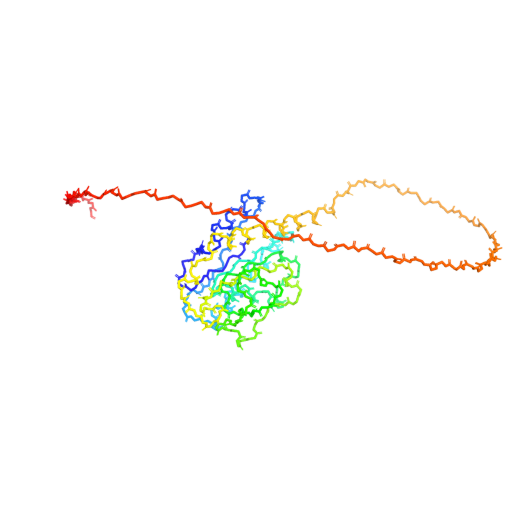05 -8.421 1.00 41.03 258 GLY A O 1
ATOM 1774 N N . MET A 1 259 ? 22.564 42.632 -6.502 1.00 43.53 259 MET A N 1
ATOM 1775 C CA . MET A 1 259 ? 22.879 43.748 -5.604 1.00 43.53 259 MET A CA 1
ATOM 1776 C C . MET A 1 259 ? 22.464 43.372 -4.180 1.00 43.53 259 MET A C 1
ATOM 1778 O O . MET A 1 259 ? 21.321 42.978 -3.967 1.00 43.53 259 MET A O 1
ATOM 1782 N N . GLY A 1 260 ? 23.377 43.515 -3.213 1.00 39.06 260 GLY A N 1
ATOM 1783 C CA . GLY A 1 260 ? 22.991 43.504 -1.799 1.00 39.06 260 GLY A CA 1
ATOM 1784 C C . GLY A 1 260 ? 24.006 43.001 -0.773 1.00 39.06 260 GLY A C 1
ATOM 1785 O O . GLY A 1 260 ? 23.599 42.330 0.164 1.00 39.06 260 GLY A O 1
ATOM 1786 N N . SER A 1 261 ? 25.297 43.329 -0.887 1.00 44.47 261 SER A N 1
ATOM 1787 C CA . SER A 1 261 ? 26.192 43.302 0.280 1.00 44.47 261 SER A CA 1
ATOM 1788 C C . SER A 1 261 ? 26.144 44.662 0.968 1.00 44.47 261 SER A C 1
ATOM 1790 O O . SER A 1 261 ? 26.610 45.624 0.357 1.00 44.47 261 SER A O 1
ATOM 1792 N N . LYS A 1 262 ? 25.650 44.740 2.217 1.00 46.12 262 LYS A N 1
ATOM 1793 C CA . LYS A 1 262 ? 26.281 45.511 3.311 1.00 46.12 262 LYS A CA 1
ATOM 1794 C C . LYS A 1 262 ? 25.486 45.536 4.633 1.00 46.12 262 LYS A C 1
ATOM 1796 O O . LYS A 1 262 ? 24.290 45.784 4.641 1.00 46.12 262 LYS A O 1
ATOM 1801 N N . PHE A 1 263 ? 26.284 45.453 5.704 1.00 40.06 263 PHE A N 1
ATOM 1802 C CA . PHE A 1 263 ? 26.121 45.975 7.071 1.00 40.06 263 PHE A CA 1
ATOM 1803 C C . PHE A 1 263 ? 25.310 45.201 8.127 1.00 40.06 263 PHE A C 1
ATOM 1805 O O . PHE A 1 263 ? 24.096 45.317 8.210 1.00 40.06 263 PHE A O 1
ATOM 1812 N N . GLY A 1 264 ? 26.060 44.613 9.074 1.00 37.75 264 GLY A N 1
ATOM 1813 C CA . GLY A 1 264 ? 26.128 45.164 10.437 1.00 37.75 264 GLY A CA 1
ATOM 1814 C C . GLY A 1 264 ? 25.708 44.223 11.569 1.00 37.75 264 GLY A C 1
ATOM 1815 O O . GLY A 1 264 ? 24.554 43.819 11.622 1.00 37.75 264 GLY A O 1
ATOM 1816 N N . GLY A 1 265 ? 26.614 43.969 12.524 1.00 45.16 265 GLY A N 1
ATOM 1817 C CA . GLY A 1 265 ? 26.227 43.536 13.871 1.00 45.16 265 GLY A CA 1
ATOM 1818 C C . GLY A 1 265 ? 27.232 42.651 14.610 1.00 45.16 265 GLY A C 1
ATOM 1819 O O . GLY A 1 265 ? 27.033 41.446 14.617 1.00 45.16 265 GLY A O 1
ATOM 1820 N N . MET A 1 266 ? 28.207 43.312 15.253 1.00 44.12 266 MET A N 1
ATOM 1821 C CA . MET A 1 266 ? 28.986 42.923 16.455 1.00 44.12 266 MET A CA 1
ATOM 1822 C C . MET A 1 266 ? 29.877 41.675 16.418 1.00 44.12 266 MET A C 1
ATOM 1824 O O . MET A 1 266 ? 29.371 40.545 16.281 1.00 44.12 266 MET A O 1
#

Solvent-accessible surface area (backbone atoms only — not comparable to full-atom values): 16469 Å² total; per-residue (Å²): 60,43,36,27,44,25,62,77,48,62,91,80,49,36,90,57,47,47,69,37,49,54,53,36,40,73,77,49,72,95,70,60,82,44,55,48,75,54,70,32,60,100,53,80,75,59,35,30,53,50,25,16,52,45,40,45,52,51,51,54,55,46,36,75,76,36,74,84,61,69,36,35,40,36,15,25,32,54,8,15,45,13,49,39,46,35,66,54,35,90,82,49,68,80,92,31,67,51,28,35,40,25,36,33,22,26,48,32,59,43,74,42,92,25,49,71,42,81,32,58,60,52,38,10,70,45,36,86,73,67,65,55,75,43,79,93,48,40,89,36,35,40,37,30,32,59,70,45,11,27,49,22,33,59,43,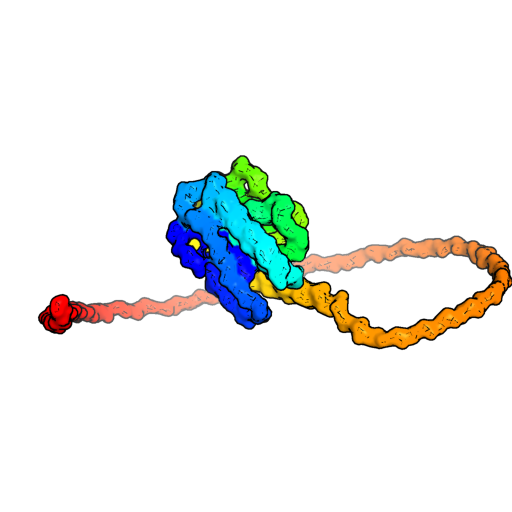68,34,71,69,50,60,75,57,48,50,72,68,60,26,50,54,50,34,53,52,44,48,53,34,50,51,53,53,57,62,68,66,63,84,83,81,81,89,76,84,92,80,92,76,90,81,90,86,81,87,81,89,84,86,88,84,85,84,88,88,88,86,81,91,86,88,85,78,87,88,85,87,86,86,89,89,84,87,86,87,86,89,85,86,83,88,86,84,87,87,80,88,89,81,90,84,89,81,88,79,89,84,88,85,84,90,82,86,88,83,133

Radius of gyration: 30.5 Å; Cα contacts (8 Å, |Δi|>4): 391; chains: 1; bounding box: 80×85×80 Å

Organism: NCBI:txid200324

pLDDT: mean 79.6, std 27.02, range [30.8, 98.94]

Foldseek 3Di:
DEEEEAAPDDFPDHPQAPVLVVVLCVLPPDDDYHYQDFHSHPDQPVGLVVSLVSSLVVLVVVCVVPVLAADEAEAAQSRLSNVLVNQVDPSNPPPRYQAYEYALYLLAAACQLLAQEDGRHAAFVCVVVVRGRDPVCSVRHNHYDDPQCCGGHVGHDVVSSSPNDDPNSVVSSVSVSVSVVVSVVVVPPDDDDDDDDDDDDDDDDDDDDDDDDDDDDDDDDDDDDDDDDDDDDDDDDDDDDDDDDDDDDDDDDDDDDDDDDDDDDD